Protein AF-A0A0G1J402-F1 (afdb_monomer_lite)

Radius of gyration: 22.83 Å; chains: 1; bounding box: 51×54×69 Å

Secondary structure (DSSP, 8-state):
-PPPPPHHHHHHHHHHHHTS-EEHHHHHHHH---HHHHHHHH-STT-SEEEEETTEEEEHHHHSTT-EEEE---HHHHHHTEEEIIIIIGGGTTTSSS--SEEEEEETTEEEEEEEE--SSGGG-EEE-HHHHHHHTT--TTPEEEEEEEETTTTEEEEEEE-GGG--HHHHHHHHHHHHHHHHHHHHTSTTSEEEHHHHHHHHTTTS-TTSSS----HHHHHTT-TTEEEEEEEEEE-TTSPEEEEEEEEEEEEGGGEEEPTTS-EEEEEE---TTSS-EEEEETTT--EEEEETTTEEEEPPS----PPPPHHHHHHHHGGGG--

pLDDT: mean 78.25, std 17.11, range [25.36, 97.19]

Sequence (327 aa):
MKPDKSRKQLVIDALMQHGKAMTLDQLSNETGILPIHIQQAVSSYDSPVVRVRKKTYDHISHFYPGRLFRFSPTDEELRLGIAYCKGGLEFFFSAWQTNPSSITIQFNEHLYILKRVCKAKEANSYFSGLKKLYTDLRLHPGDDVLFTCVDITTFTFSVSCDRLEKRDALKISIKNRLLADMVEDILKHSYSHAELEMFLVRRYLFTYPFDQPTPPDSLYKAIVKDPRFIFTPRDRISLQDGRVITGDIENMIGLKKYFFHTADGRDILVSIQTDEEFGGKYGWCTECWGRMVWEKNIGWRHANDECEIEEVPKEFWNFTELHTHIH

Structure (mmCIF, N/CA/C/O backbone):
data_AF-A0A0G1J402-F1
#
_entry.id   AF-A0A0G1J402-F1
#
loop_
_atom_site.group_PDB
_atom_site.id
_atom_site.type_symbol
_atom_site.label_atom_id
_atom_site.label_alt_id
_atom_site.label_comp_id
_atom_site.label_asym_id
_atom_site.label_entity_id
_atom_site.label_seq_id
_atom_site.pdbx_PDB_ins_code
_atom_site.Cartn_x
_atom_site.Cartn_y
_atom_site.Cartn_z
_atom_site.occupancy
_atom_site.B_iso_or_equiv
_atom_site.auth_seq_id
_atom_site.auth_comp_id
_atom_site.auth_asym_id
_atom_site.auth_atom_id
_atom_site.pdbx_PDB_model_num
ATOM 1 N N . MET A 1 1 ? -16.043 31.299 24.798 1.00 44.44 1 MET A N 1
ATOM 2 C CA . MET A 1 1 ? -16.638 29.970 24.509 1.00 44.44 1 MET A CA 1
ATOM 3 C C . MET A 1 1 ? -15.511 28.986 24.219 1.00 44.44 1 MET A C 1
ATOM 5 O O . MET A 1 1 ? -14.436 29.443 23.849 1.00 44.44 1 MET A O 1
ATOM 9 N N . LYS A 1 2 ? -15.723 27.672 24.377 1.00 42.59 2 LYS A N 1
ATOM 10 C CA . LYS A 1 2 ? -14.871 26.688 23.679 1.00 42.59 2 LYS A CA 1
ATOM 11 C C . LYS A 1 2 ? -15.217 26.745 22.179 1.00 42.59 2 LYS A C 1
ATOM 13 O O . LYS A 1 2 ? -16.370 27.055 21.882 1.00 42.59 2 LYS A O 1
ATOM 18 N N . PRO A 1 3 ? -14.279 26.488 21.253 1.00 48.94 3 PRO A N 1
ATOM 19 C CA . PRO A 1 3 ? -14.643 26.277 19.857 1.00 48.94 3 PRO A CA 1
ATOM 20 C C . PRO A 1 3 ? -15.492 25.006 19.745 1.00 48.94 3 PRO A C 1
ATOM 22 O O . PRO A 1 3 ? -15.185 24.001 20.394 1.00 48.94 3 PRO A O 1
ATOM 25 N N . ASP A 1 4 ? -16.542 25.045 18.927 1.00 79.06 4 ASP A N 1
ATOM 26 C CA . ASP A 1 4 ? -17.302 23.843 18.593 1.00 79.06 4 ASP A CA 1
ATOM 27 C C . ASP A 1 4 ? -16.415 22.837 17.851 1.00 79.06 4 ASP A C 1
ATOM 29 O O . ASP A 1 4 ? -15.509 23.201 17.093 1.00 79.06 4 ASP A O 1
ATOM 33 N N . LYS A 1 5 ? -16.662 21.544 18.085 1.00 85.31 5 LYS A N 1
ATOM 34 C CA . LYS A 1 5 ? -15.905 20.471 17.431 1.00 85.31 5 LYS A CA 1
ATOM 35 C C . LYS A 1 5 ? -16.104 20.542 15.916 1.00 85.31 5 LYS A C 1
ATOM 37 O O . LYS A 1 5 ? -17.222 20.695 15.429 1.00 85.31 5 LYS A O 1
ATOM 42 N N . SER A 1 6 ? -15.017 20.383 15.161 1.00 91.56 6 SER A N 1
ATOM 43 C CA . SER A 1 6 ? -15.095 20.337 13.700 1.00 91.56 6 SER A CA 1
ATOM 44 C C . SER A 1 6 ? -15.930 19.137 13.235 1.00 91.56 6 SER A C 1
ATOM 46 O O . SER A 1 6 ? -15.981 18.104 13.905 1.00 91.56 6 SER A O 1
ATOM 48 N N . ARG A 1 7 ? -16.538 19.233 12.043 1.00 91.81 7 ARG A N 1
ATOM 49 C CA . ARG A 1 7 ? -17.305 18.124 11.439 1.00 91.81 7 ARG A CA 1
ATOM 50 C C . ARG A 1 7 ? -16.481 16.827 11.362 1.00 91.81 7 ARG A C 1
ATOM 52 O O . ARG A 1 7 ? -17.003 15.759 11.655 1.00 91.81 7 ARG A O 1
ATOM 59 N N . LYS A 1 8 ? -15.183 16.938 11.042 1.00 91.56 8 LYS A N 1
ATOM 60 C CA . LYS A 1 8 ? -14.221 15.820 11.025 1.00 91.56 8 LYS A CA 1
ATOM 61 C C . LYS A 1 8 ? -14.075 15.188 12.416 1.00 91.56 8 LYS A C 1
ATOM 63 O O . LYS A 1 8 ? -14.143 13.969 12.525 1.00 91.56 8 LYS A O 1
ATOM 68 N N . GLN A 1 9 ? -13.962 15.995 13.477 1.00 93.75 9 GLN A N 1
ATOM 69 C CA . GLN A 1 9 ? -13.865 15.485 14.849 1.00 93.75 9 GLN A CA 1
ATOM 70 C C . GLN A 1 9 ? -15.160 14.815 15.326 1.00 93.75 9 GLN A C 1
ATOM 72 O O . GLN A 1 9 ? -15.088 13.749 15.919 1.00 93.75 9 GLN A O 1
ATOM 77 N N . LEU A 1 10 ? -16.335 15.383 15.033 1.00 95.12 10 LEU A N 1
ATOM 78 C CA . LEU A 1 10 ? -17.623 14.782 15.415 1.00 95.12 10 LEU A CA 1
ATOM 79 C C . LEU A 1 10 ? -17.817 13.382 14.803 1.00 95.12 10 LEU A C 1
ATOM 81 O O . LEU A 1 10 ? -18.299 12.474 15.475 1.00 95.12 10 LEU A O 1
ATOM 85 N N . VAL A 1 11 ? -17.391 13.187 13.550 1.00 95.06 11 VAL A N 1
ATOM 86 C CA . VAL A 1 11 ? -17.439 11.876 12.877 1.00 95.06 11 VAL A CA 1
ATOM 87 C C . VAL A 1 11 ? -16.403 10.899 13.450 1.00 95.06 11 VAL A C 1
ATOM 89 O O . VAL A 1 11 ? -16.714 9.720 13.608 1.00 95.06 11 VAL A O 1
ATOM 92 N N . ILE A 1 12 ? -15.199 11.370 13.805 1.00 94.62 12 ILE A N 1
ATOM 93 C CA . ILE A 1 12 ? -14.191 10.558 14.514 1.00 94.62 12 ILE A CA 1
ATOM 94 C C . ILE A 1 12 ? -14.734 10.103 15.873 1.00 94.62 12 ILE A C 1
ATOM 96 O O . ILE A 1 12 ? -14.685 8.914 16.177 1.00 94.62 12 ILE A O 1
ATOM 100 N N . ASP A 1 13 ? -15.291 11.022 16.663 1.00 95.25 13 ASP A N 1
ATOM 101 C CA . ASP A 1 13 ? -15.813 10.739 18.001 1.00 95.25 13 ASP A CA 1
ATOM 102 C C . ASP A 1 13 ? -16.928 9.682 17.961 1.00 95.25 13 ASP A C 1
ATOM 104 O O . ASP A 1 13 ? -16.889 8.734 18.742 1.00 95.25 13 ASP A O 1
ATOM 108 N N . ALA A 1 14 ? -17.874 9.792 17.019 1.00 96.06 14 ALA A N 1
ATOM 109 C CA . ALA A 1 14 ? -18.948 8.812 16.837 1.00 96.06 14 ALA A CA 1
ATOM 110 C C . ALA A 1 14 ? -18.412 7.406 16.498 1.00 96.06 14 ALA A C 1
ATOM 112 O O . ALA A 1 14 ? -18.817 6.414 17.109 1.00 96.06 14 ALA A O 1
ATOM 113 N N . LEU A 1 15 ? -17.455 7.311 15.567 1.00 95.94 15 LEU A N 1
ATOM 114 C CA . LEU A 1 15 ? -16.837 6.035 15.189 1.00 95.94 15 LEU A CA 1
ATOM 115 C C . LEU A 1 15 ? -16.050 5.410 16.349 1.00 95.94 15 LEU A C 1
ATOM 117 O O . LEU A 1 15 ? -16.160 4.206 16.583 1.00 95.94 15 LEU A O 1
ATOM 121 N N . MET A 1 16 ? -15.300 6.219 17.103 1.00 94.69 16 MET A N 1
ATOM 122 C CA . MET A 1 16 ? -14.559 5.778 18.290 1.00 94.69 16 MET A CA 1
ATOM 123 C C . MET A 1 16 ? -15.491 5.345 19.432 1.00 94.69 16 MET A C 1
ATOM 125 O O . MET A 1 16 ? -15.223 4.340 20.084 1.00 94.69 16 MET A O 1
ATOM 129 N N . GLN A 1 17 ? -16.606 6.050 19.649 1.00 95.44 17 GLN A N 1
ATOM 130 C CA . GLN A 1 17 ? -17.617 5.710 20.659 1.00 95.44 17 GLN A CA 1
ATOM 131 C C . GLN A 1 17 ? -18.313 4.373 20.362 1.00 95.44 17 GLN A C 1
ATOM 133 O O . GLN A 1 17 ? -18.626 3.620 21.284 1.00 95.44 17 GLN A O 1
ATOM 138 N N . HIS A 1 18 ? -18.554 4.060 19.085 1.00 94.31 1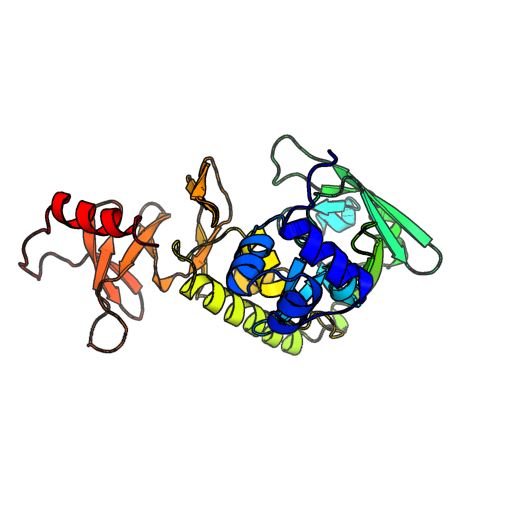8 HIS A N 1
ATOM 139 C CA . HIS A 1 18 ? -19.193 2.807 18.678 1.00 94.31 18 HIS A CA 1
ATOM 140 C C . HIS A 1 18 ? -18.224 1.645 18.410 1.00 94.31 18 HIS A C 1
ATOM 142 O O . HIS A 1 18 ? -18.687 0.504 18.320 1.00 94.31 18 HIS A O 1
ATOM 148 N N . GLY A 1 19 ? -16.919 1.911 18.270 1.00 92.81 19 GLY A N 1
ATOM 149 C CA . GLY A 1 19 ? -15.870 0.900 18.088 1.00 92.81 19 GLY A CA 1
ATOM 150 C C . GLY A 1 19 ? -15.992 0.064 16.808 1.00 92.81 19 GLY A C 1
ATOM 151 O O . GLY A 1 19 ? -15.560 -1.088 16.793 1.00 92.81 19 GLY A O 1
ATOM 152 N N . LYS A 1 20 ? -16.662 0.583 15.768 1.00 92.62 20 LYS A N 1
ATOM 153 C CA . LYS A 1 20 ? -16.995 -0.166 14.543 1.00 92.62 20 LYS A CA 1
ATOM 154 C C . LYS A 1 20 ? -17.363 0.737 13.366 1.00 92.62 20 LYS A C 1
ATOM 156 O O . LYS A 1 20 ? -17.859 1.848 13.550 1.00 92.62 20 LYS A O 1
ATOM 161 N N . ALA A 1 21 ? -17.280 0.168 12.166 1.00 93.56 21 ALA A N 1
ATOM 162 C CA . ALA A 1 21 ? -17.784 0.766 10.939 1.00 93.56 21 ALA A CA 1
ATOM 163 C C . ALA A 1 21 ? -19.279 1.138 11.007 1.00 93.56 21 ALA A C 1
ATOM 165 O O . ALA A 1 21 ? -20.123 0.341 11.430 1.00 93.56 21 ALA A O 1
ATOM 166 N N . MET A 1 22 ? -19.611 2.323 10.494 1.00 96.25 22 MET A N 1
ATOM 167 C CA . MET A 1 22 ? -20.966 2.874 10.408 1.00 96.25 22 MET A CA 1
ATOM 168 C C . MET A 1 22 ? -21.297 3.284 8.969 1.00 96.25 22 MET A C 1
ATOM 170 O O . MET A 1 22 ? -20.423 3.675 8.187 1.00 96.25 22 MET A O 1
ATOM 174 N N . THR A 1 23 ? -22.572 3.201 8.587 1.00 95.94 23 THR A N 1
ATOM 175 C CA . THR A 1 23 ? -23.034 3.781 7.320 1.00 95.94 23 THR A CA 1
ATOM 176 C C . THR A 1 23 ? -23.065 5.304 7.398 1.00 95.94 23 THR A C 1
ATOM 178 O O . THR A 1 23 ? -23.147 5.897 8.474 1.00 95.94 23 THR A O 1
ATOM 181 N N . LEU A 1 24 ? -23.033 5.952 6.236 1.00 94.56 24 LEU A N 1
ATOM 182 C CA . LEU A 1 24 ? -23.137 7.404 6.126 1.00 94.56 24 LEU A CA 1
ATOM 183 C C . LEU A 1 24 ? -24.418 7.952 6.782 1.00 94.56 24 LEU A C 1
ATOM 185 O O . LEU A 1 24 ? -24.390 9.012 7.396 1.00 94.56 24 LEU A O 1
ATOM 189 N N . ASP A 1 25 ? -25.513 7.197 6.697 1.00 95.75 25 ASP A N 1
ATOM 190 C CA . ASP A 1 25 ? -26.811 7.570 7.262 1.00 95.75 25 ASP A CA 1
ATOM 191 C C . ASP A 1 25 ? -26.836 7.362 8.794 1.00 95.75 25 ASP A C 1
ATOM 193 O O . ASP A 1 25 ? -27.387 8.183 9.522 1.00 95.75 25 ASP A O 1
ATOM 197 N N . GLN A 1 26 ? -26.150 6.331 9.312 1.00 97.19 26 GLN A N 1
ATOM 198 C CA . GLN A 1 26 ? -25.925 6.158 10.756 1.00 97.19 26 GLN A CA 1
ATOM 199 C C . GLN A 1 26 ? -25.077 7.297 11.337 1.00 97.19 26 GLN A C 1
ATOM 201 O O . GLN A 1 26 ? -25.431 7.853 12.372 1.00 97.19 26 GLN A O 1
ATOM 206 N N . LEU A 1 27 ? -23.996 7.688 10.652 1.00 96.62 27 LEU A N 1
ATOM 207 C CA . LEU A 1 27 ? -23.174 8.837 11.050 1.00 96.62 27 LEU A CA 1
ATOM 208 C C . LEU A 1 27 ? -23.953 10.157 10.964 1.00 96.62 27 LEU A C 1
ATOM 210 O O . LEU A 1 27 ? -23.766 11.027 11.813 1.00 96.62 27 LEU A O 1
ATOM 214 N N . SER A 1 28 ? -24.849 10.301 9.982 1.00 96.81 28 SER A N 1
ATOM 215 C CA . SER A 1 28 ? -25.731 11.468 9.864 1.00 96.81 28 SER A CA 1
ATOM 216 C C . SER A 1 28 ? -26.698 11.582 11.039 1.00 96.81 28 SER A C 1
ATOM 218 O O . SER A 1 28 ? -26.920 12.691 11.521 1.00 96.81 28 SER A O 1
ATOM 220 N N . ASN A 1 29 ? -27.242 10.460 11.515 1.00 96.62 29 ASN A N 1
ATOM 221 C CA . ASN A 1 29 ? -28.134 10.431 12.672 1.00 96.62 29 ASN A CA 1
ATOM 222 C C . ASN A 1 29 ? -27.382 10.710 13.985 1.00 96.62 29 ASN A C 1
ATOM 224 O O . ASN A 1 29 ? -27.855 11.507 14.787 1.00 96.62 29 ASN A O 1
ATOM 228 N N . GLU A 1 30 ? -26.207 10.102 14.185 1.00 96.31 30 GLU A N 1
ATOM 229 C CA . GLU A 1 30 ? -25.425 10.235 15.427 1.00 96.31 30 GLU A CA 1
ATOM 230 C C . GLU A 1 30 ? -24.787 11.630 15.582 1.00 96.31 30 GLU A C 1
ATOM 232 O O . GLU A 1 30 ? -24.692 12.160 16.685 1.00 96.31 30 GLU A O 1
ATOM 237 N N . THR A 1 31 ? -24.360 12.256 14.477 1.00 94.88 31 THR A N 1
ATOM 238 C CA . THR A 1 31 ? -23.673 13.566 14.509 1.00 94.88 31 THR A CA 1
ATOM 239 C C . THR A 1 31 ? -24.569 14.764 14.183 1.00 94.88 31 THR A C 1
ATOM 241 O O . THR A 1 31 ? -24.146 15.905 14.365 1.00 94.88 31 THR A O 1
ATOM 244 N N . GLY A 1 32 ? -25.770 14.538 13.637 1.00 94.44 32 GLY A N 1
ATOM 245 C CA . GLY A 1 32 ? -26.634 15.589 13.082 1.00 94.44 32 GLY A CA 1
ATOM 246 C C . GLY A 1 32 ? -26.104 16.247 11.795 1.00 94.44 32 GLY A C 1
ATOM 247 O O . GLY A 1 32 ? -26.693 17.212 11.306 1.00 94.44 32 GLY A O 1
ATOM 248 N N . ILE A 1 33 ? -24.990 15.765 11.231 1.00 95.00 33 ILE A N 1
ATOM 249 C CA . ILE A 1 33 ? -24.351 16.340 10.039 1.00 95.00 33 ILE A CA 1
ATOM 250 C C . ILE A 1 33 ? -24.918 15.673 8.780 1.00 95.00 33 ILE A C 1
ATOM 252 O O . ILE A 1 33 ? -24.901 14.453 8.666 1.00 95.00 33 ILE A O 1
ATOM 256 N N . LEU A 1 34 ? -25.358 16.461 7.792 1.00 93.94 34 LEU A N 1
ATOM 257 C CA . LEU A 1 34 ? -25.871 15.925 6.521 1.00 93.94 34 LEU A CA 1
ATOM 258 C C . LEU A 1 34 ? -24.861 14.990 5.812 1.00 93.94 34 LEU A C 1
ATOM 260 O O . LEU A 1 34 ? -23.665 15.304 5.790 1.00 93.94 34 LEU A O 1
ATOM 264 N N . PRO A 1 35 ? -25.320 13.923 5.121 1.00 92.94 35 PRO A N 1
ATOM 265 C CA . PRO A 1 35 ? -24.460 12.931 4.464 1.00 92.94 35 PRO A CA 1
ATOM 266 C C . PRO A 1 35 ? -23.346 13.514 3.580 1.00 92.94 35 PRO A C 1
ATOM 268 O O . PRO A 1 35 ? -22.196 13.091 3.677 1.00 92.94 35 PRO A O 1
ATOM 271 N N . ILE A 1 36 ? -23.649 14.524 2.756 1.00 89.56 36 ILE A N 1
ATOM 272 C CA . ILE A 1 36 ? -22.662 15.170 1.873 1.00 89.56 36 ILE A CA 1
ATOM 273 C C . ILE A 1 36 ? -21.559 15.902 2.658 1.00 89.56 36 ILE A C 1
ATOM 275 O O . ILE A 1 36 ? -20.380 15.811 2.319 1.00 89.56 36 ILE A O 1
ATOM 279 N N . HIS A 1 37 ? -21.918 16.554 3.766 1.00 91.19 37 HIS A N 1
ATOM 280 C CA . HIS A 1 37 ? -20.973 17.251 4.635 1.00 91.19 37 HIS A CA 1
ATOM 281 C C . HIS A 1 37 ? -20.092 16.281 5.435 1.00 91.19 37 HIS A C 1
ATOM 283 O O . HIS A 1 37 ? -18.948 16.620 5.732 1.00 91.19 37 HIS A O 1
ATOM 289 N N . ILE A 1 38 ? -20.589 15.080 5.761 1.00 91.25 38 ILE A N 1
ATOM 290 C CA . ILE A 1 38 ? -19.760 14.005 6.328 1.00 91.25 38 ILE A CA 1
ATOM 291 C C . ILE A 1 38 ? -18.739 13.542 5.289 1.00 91.25 38 ILE A C 1
ATOM 293 O O . ILE A 1 38 ? -17.554 13.486 5.603 1.00 91.25 38 ILE A O 1
ATOM 297 N N . GLN A 1 39 ? -19.168 13.273 4.047 1.00 86.69 39 GLN A N 1
ATOM 298 C CA . GLN A 1 39 ? -18.259 12.853 2.973 1.00 86.69 39 GLN A CA 1
ATOM 299 C C . GLN A 1 39 ? -17.125 13.860 2.756 1.00 86.69 39 GLN A C 1
ATOM 301 O O . GLN A 1 39 ? -15.966 13.458 2.769 1.00 86.69 39 GLN A O 1
ATOM 306 N N . GLN A 1 40 ? -17.445 15.152 2.650 1.00 84.06 40 GLN A N 1
ATOM 307 C CA . GLN A 1 40 ? -16.459 16.234 2.518 1.00 84.06 40 GLN A CA 1
ATOM 308 C C . GLN A 1 40 ? -15.531 16.363 3.741 1.00 84.06 40 GLN A C 1
ATOM 310 O O . GLN A 1 40 ? -14.356 16.687 3.598 1.00 84.06 40 GLN A O 1
ATOM 315 N N . ALA A 1 41 ? -16.027 16.100 4.956 1.00 85.94 41 ALA A N 1
ATOM 316 C CA . ALA A 1 41 ? -15.213 16.176 6.171 1.00 85.94 41 ALA A CA 1
ATOM 317 C C . ALA A 1 41 ? -14.188 15.029 6.295 1.00 85.94 41 ALA A C 1
ATOM 319 O O . ALA A 1 41 ? -13.154 15.210 6.943 1.00 85.94 41 ALA A O 1
ATOM 320 N N . VAL A 1 42 ? -14.454 13.869 5.678 1.00 85.00 42 VAL A N 1
ATOM 321 C CA . VAL A 1 42 ? -13.602 12.663 5.765 1.00 85.00 42 VAL A CA 1
ATOM 322 C C . VAL A 1 42 ? -12.903 12.278 4.456 1.00 85.00 42 VAL A C 1
ATOM 324 O O . VAL A 1 42 ? -12.136 11.321 4.445 1.00 85.00 42 VAL A O 1
ATOM 327 N N . SER A 1 43 ? -13.124 13.008 3.357 1.00 74.69 43 SER A N 1
ATOM 328 C CA . SER A 1 43 ? -12.453 12.774 2.065 1.00 74.69 43 SER A CA 1
ATOM 329 C C . SER A 1 43 ? -11.004 13.271 2.011 1.00 74.69 43 SER A C 1
ATOM 331 O O . SER A 1 43 ? -10.298 12.991 1.047 1.00 74.69 43 SER A O 1
ATOM 333 N N . SER A 1 44 ? -10.552 14.012 3.026 1.00 71.25 44 SER A N 1
ATOM 334 C CA . SER A 1 44 ? -9.170 14.490 3.136 1.00 71.25 44 SER A CA 1
ATOM 335 C C . SER A 1 44 ? -8.172 13.328 3.248 1.00 71.25 44 SER A C 1
ATOM 337 O O . SER A 1 44 ? -8.427 12.348 3.948 1.00 71.25 44 SER A O 1
ATOM 339 N N . TYR A 1 45 ? -7.007 13.429 2.592 1.00 65.19 45 TYR A N 1
ATOM 340 C CA . TYR A 1 45 ? -5.971 12.383 2.664 1.00 65.19 45 TYR A CA 1
ATOM 341 C C . TYR A 1 45 ? -5.496 12.144 4.108 1.00 65.19 45 TYR A C 1
ATOM 343 O O . TYR A 1 45 ? -5.261 11.006 4.501 1.00 65.19 45 TYR A O 1
ATOM 351 N N . ASP A 1 46 ? -5.432 13.194 4.931 1.00 69.88 46 ASP A N 1
ATOM 352 C CA . ASP A 1 46 ? -5.118 13.100 6.359 1.00 69.88 46 ASP A CA 1
ATOM 353 C C . ASP A 1 46 ? -6.319 12.636 7.215 1.00 69.88 46 ASP A C 1
ATOM 355 O O . ASP A 1 46 ? -6.318 12.807 8.430 1.00 69.88 46 ASP A O 1
ATOM 359 N N . SER A 1 47 ? -7.395 12.102 6.636 1.00 81.75 47 SER A N 1
ATOM 360 C CA . SER A 1 47 ? -8.495 11.536 7.418 1.00 81.75 47 SER A CA 1
ATOM 361 C C . SER A 1 47 ? -8.096 10.186 8.032 1.00 81.75 47 SER A C 1
ATOM 363 O O . SER A 1 47 ? -7.745 9.266 7.284 1.00 81.75 47 SER A O 1
ATOM 365 N N . PRO A 1 48 ? -8.176 10.014 9.369 1.00 84.62 48 PRO A N 1
ATOM 366 C CA . PRO A 1 48 ? -8.093 8.698 10.001 1.00 84.62 48 PRO A CA 1
ATOM 367 C C . PRO A 1 48 ? -9.429 7.933 9.904 1.00 84.62 48 PRO A C 1
ATOM 369 O O . PRO A 1 48 ? -9.494 6.752 10.241 1.00 84.62 48 PRO A O 1
ATOM 372 N N . VAL A 1 49 ? -10.493 8.582 9.412 1.00 88.12 49 VAL A N 1
ATOM 373 C CA . VAL A 1 49 ? -11.742 7.927 9.006 1.00 88.12 49 VAL A CA 1
ATOM 374 C C . VAL A 1 49 ? -11.590 7.426 7.576 1.00 88.12 49 VAL A C 1
ATOM 376 O O . VAL A 1 49 ? -11.329 8.210 6.661 1.00 88.12 49 VAL A O 1
ATOM 379 N N . VAL A 1 50 ? -11.772 6.122 7.389 1.00 84.75 50 VAL A N 1
ATOM 380 C CA . VAL A 1 50 ? -11.500 5.393 6.148 1.00 84.75 50 VAL A CA 1
ATOM 381 C C . VAL A 1 50 ? -12.780 4.777 5.592 1.00 84.75 50 VAL A C 1
ATOM 383 O O . VAL A 1 50 ? -13.642 4.318 6.339 1.00 84.75 50 VAL A O 1
ATOM 386 N N . ARG A 1 51 ? -12.936 4.766 4.264 1.00 85.38 51 ARG A N 1
ATOM 387 C CA . ARG A 1 51 ? -14.104 4.165 3.606 1.00 85.38 51 ARG A CA 1
ATOM 388 C C . ARG A 1 51 ? -13.879 2.666 3.412 1.00 85.38 51 ARG A C 1
ATOM 390 O O . ARG A 1 51 ? -13.061 2.275 2.589 1.00 85.38 51 ARG A O 1
ATOM 397 N N . VAL A 1 52 ? -14.656 1.850 4.121 1.00 84.69 52 VAL A N 1
ATOM 398 C CA . VAL A 1 52 ? -14.505 0.384 4.151 1.00 84.69 52 VAL A CA 1
ATOM 399 C C . VAL A 1 52 ? -15.467 -0.352 3.210 1.00 84.69 52 VAL A C 1
ATOM 401 O O . VAL A 1 52 ? -15.192 -1.474 2.797 1.00 84.69 52 VAL A O 1
ATOM 404 N N . ARG A 1 53 ? -16.615 0.257 2.857 1.00 82.94 53 ARG A N 1
ATOM 405 C CA . ARG A 1 53 ? -17.592 -0.263 1.867 1.00 82.94 53 ARG A CA 1
ATOM 406 C C . ARG A 1 53 ? -18.311 0.890 1.136 1.00 82.94 53 ARG A C 1
ATOM 408 O O . ARG A 1 53 ? -17.976 2.068 1.290 1.00 82.94 53 ARG A O 1
ATOM 415 N N . LYS A 1 54 ? -19.308 0.589 0.293 1.00 84.81 54 LYS A N 1
ATOM 416 C CA . LYS A 1 54 ? -20.160 1.600 -0.371 1.00 84.81 54 LYS A CA 1
ATOM 417 C C . LYS A 1 54 ? -20.978 2.368 0.682 1.00 84.81 54 LYS A C 1
ATOM 419 O O . LYS A 1 54 ? -21.841 1.782 1.319 1.00 84.81 54 LYS A O 1
ATOM 424 N N . LYS A 1 55 ? -20.703 3.671 0.847 1.00 88.75 55 LYS A N 1
ATOM 425 C CA . LYS A 1 55 ? -21.265 4.538 1.909 1.00 88.75 55 LYS A CA 1
ATOM 426 C C . LYS A 1 55 ? -21.047 4.013 3.348 1.00 88.75 55 LYS A C 1
ATOM 428 O O . LYS A 1 55 ? -21.866 4.286 4.221 1.00 88.75 55 LYS A O 1
ATOM 433 N N . THR A 1 56 ? -19.963 3.283 3.618 1.00 91.44 56 THR A N 1
ATOM 434 C CA . THR A 1 56 ? -19.623 2.810 4.976 1.00 91.44 56 THR A CA 1
ATOM 435 C C . THR A 1 56 ? -18.206 3.226 5.331 1.00 91.44 56 THR A C 1
ATOM 437 O O . THR A 1 56 ? -17.292 3.032 4.524 1.00 91.44 56 THR A O 1
ATOM 440 N N . TYR A 1 57 ? -18.039 3.772 6.529 1.00 91.56 57 TYR A N 1
ATOM 441 C CA . TYR A 1 57 ? -16.799 4.354 7.027 1.00 91.56 57 TYR A CA 1
ATOM 442 C C . TYR A 1 57 ? -16.467 3.769 8.400 1.00 91.56 57 TYR A C 1
ATOM 444 O O . TYR A 1 57 ? -17.377 3.449 9.159 1.00 91.56 57 TYR A O 1
ATOM 452 N N . ASP A 1 58 ? -15.185 3.632 8.713 1.00 92.38 58 ASP A N 1
ATOM 453 C CA . ASP A 1 58 ? -14.688 3.227 10.032 1.00 92.38 58 ASP A CA 1
ATOM 454 C C . ASP A 1 58 ? -13.520 4.131 10.441 1.00 92.38 58 ASP A C 1
ATOM 456 O O . ASP A 1 58 ? -12.942 4.821 9.598 1.00 92.38 58 ASP A O 1
ATOM 460 N N . HIS A 1 59 ? -13.147 4.126 11.715 1.00 91.69 59 HIS A N 1
ATOM 461 C CA . HIS A 1 59 ? -11.862 4.671 12.130 1.00 91.69 59 HIS A CA 1
ATOM 462 C C . HIS A 1 59 ? -10.765 3.634 11.862 1.00 91.69 59 HIS A C 1
ATOM 464 O O . HIS A 1 59 ? -10.923 2.443 12.143 1.00 91.69 59 HIS A O 1
ATOM 470 N N . ILE A 1 60 ? -9.629 4.073 11.318 1.00 87.12 60 ILE A N 1
ATOM 471 C CA . ILE A 1 60 ? -8.543 3.175 10.907 1.00 87.12 60 ILE A CA 1
ATOM 472 C C . ILE A 1 60 ? -8.017 2.299 12.061 1.00 87.12 60 ILE A C 1
ATOM 474 O O . ILE A 1 60 ? -7.625 1.161 11.817 1.00 87.12 60 ILE A O 1
ATOM 478 N N . SER A 1 61 ? -8.087 2.755 13.319 1.00 88.94 61 SER A N 1
ATOM 479 C CA . SER A 1 61 ? -7.695 1.948 14.488 1.00 88.94 61 SER A CA 1
ATOM 480 C C . SER A 1 61 ? -8.522 0.673 14.686 1.00 88.94 61 SER A C 1
ATOM 482 O O . SER A 1 61 ? -8.014 -0.263 15.292 1.00 88.94 61 SER A O 1
ATOM 484 N N . HIS A 1 62 ? -9.758 0.601 14.177 1.00 89.06 62 HIS A N 1
ATOM 485 C CA . HIS A 1 62 ? -10.576 -0.621 14.230 1.00 89.06 62 HIS A CA 1
ATOM 486 C C . HIS A 1 62 ? -10.358 -1.510 12.999 1.00 89.06 62 HIS A C 1
ATOM 488 O O . HIS A 1 62 ? -10.380 -2.733 13.100 1.00 89.06 62 HIS A O 1
ATOM 494 N N . PHE A 1 63 ? -10.146 -0.900 11.827 1.00 85.94 63 PHE A N 1
ATOM 495 C CA . PHE A 1 63 ? -10.081 -1.616 10.549 1.00 85.94 63 PHE A CA 1
ATOM 496 C C . PHE A 1 63 ? -8.696 -2.209 10.219 1.00 85.94 63 PHE A C 1
ATOM 498 O O . PHE A 1 63 ? -8.597 -3.160 9.434 1.00 85.94 63 PHE A O 1
ATOM 505 N N . TYR A 1 64 ? -7.624 -1.610 10.748 1.00 85.25 64 TYR A N 1
ATOM 506 C CA . TYR A 1 64 ? -6.244 -1.961 10.401 1.00 85.25 64 TYR A CA 1
ATOM 507 C C . TYR A 1 64 ? -5.637 -3.146 11.178 1.00 85.25 64 TYR A C 1
ATOM 509 O O . TYR A 1 64 ? -4.848 -3.876 10.575 1.00 85.25 64 TYR A O 1
ATOM 517 N N . PRO A 1 65 ? -5.973 -3.399 12.460 1.00 88.88 65 PRO A N 1
ATOM 518 C CA . PRO A 1 65 ? -5.573 -4.631 13.137 1.00 88.88 65 PRO A CA 1
ATOM 519 C C . PRO A 1 65 ? -5.987 -5.886 12.352 1.00 88.88 65 PRO A C 1
ATOM 521 O O . PRO A 1 65 ? -7.055 -5.941 11.743 1.00 88.88 65 PRO A O 1
ATOM 524 N N . GLY A 1 66 ? -5.113 -6.891 12.321 1.00 88.19 66 GLY A N 1
ATOM 525 C CA . GLY A 1 66 ? -5.290 -8.109 11.525 1.00 88.19 66 GLY A CA 1
ATOM 526 C C . GLY A 1 66 ? -4.958 -7.976 10.030 1.00 88.19 66 GLY A C 1
ATOM 527 O O . GLY A 1 66 ? -4.928 -8.992 9.338 1.00 88.19 66 GLY A O 1
ATOM 528 N N . ARG A 1 67 ? -4.670 -6.772 9.507 1.00 87.38 67 ARG A N 1
ATOM 529 C CA . ARG A 1 67 ? -4.195 -6.597 8.119 1.00 87.38 67 ARG A CA 1
ATOM 530 C C . ARG A 1 67 ? -2.761 -7.115 7.977 1.00 87.38 67 ARG A C 1
ATOM 532 O O . ARG A 1 67 ? -1.897 -6.771 8.784 1.00 87.38 67 ARG A O 1
ATOM 539 N N . LEU A 1 68 ? -2.534 -7.931 6.951 1.00 88.38 68 LEU A N 1
ATOM 540 C CA . LEU A 1 68 ? -1.318 -8.695 6.688 1.00 88.38 68 LEU A CA 1
ATOM 541 C C . LEU A 1 68 ? -0.613 -8.196 5.417 1.00 88.38 68 LEU A C 1
ATOM 543 O O . LEU A 1 68 ? -1.225 -8.089 4.354 1.00 88.38 68 LEU A O 1
ATOM 547 N N . PHE A 1 69 ? 0.689 -7.943 5.515 1.00 86.62 69 PHE A N 1
ATOM 548 C CA . PHE A 1 69 ? 1.512 -7.352 4.460 1.00 86.62 69 PHE A CA 1
ATOM 549 C C . PHE A 1 69 ? 2.734 -8.219 4.162 1.00 86.62 69 PHE A C 1
ATOM 551 O O . PHE A 1 69 ? 3.431 -8.631 5.089 1.00 86.62 69 PHE A O 1
ATOM 558 N N . ARG A 1 70 ? 3.033 -8.472 2.882 1.00 88.69 70 ARG A N 1
ATOM 559 C CA . ARG A 1 70 ? 4.285 -9.128 2.477 1.00 88.69 70 ARG A CA 1
ATOM 560 C C . ARG A 1 70 ? 5.405 -8.112 2.309 1.00 88.69 70 ARG A C 1
ATOM 562 O O . ARG A 1 70 ? 5.270 -7.138 1.571 1.00 88.69 70 ARG A O 1
ATOM 569 N N . PHE A 1 71 ? 6.554 -8.440 2.881 1.00 89.19 71 PHE A N 1
ATOM 570 C CA . PHE A 1 71 ? 7.832 -7.824 2.572 1.00 89.19 71 PHE A CA 1
ATOM 571 C C . PHE A 1 71 ? 8.869 -8.916 2.273 1.00 89.19 71 PHE A C 1
ATOM 573 O O . PHE A 1 71 ? 9.277 -9.643 3.173 1.00 89.19 71 PHE A O 1
ATOM 580 N N . SER A 1 72 ? 9.306 -9.025 1.016 1.00 88.44 72 SER A N 1
ATOM 581 C CA . SER A 1 72 ? 10.487 -9.821 0.632 1.00 88.44 72 SER A CA 1
ATOM 582 C C . SER A 1 72 ? 11.713 -8.910 0.651 1.00 88.44 72 SER A C 1
ATOM 584 O O . SER A 1 72 ? 11.792 -8.048 -0.240 1.00 88.44 72 SER A O 1
ATOM 586 N N . PRO A 1 73 ? 12.645 -9.072 1.607 1.00 89.50 73 PRO A N 1
ATOM 587 C CA . PRO A 1 73 ? 13.882 -8.308 1.630 1.00 89.50 73 PRO A CA 1
ATOM 588 C C . PRO A 1 73 ? 14.822 -8.764 0.508 1.00 89.50 73 PRO A C 1
ATOM 590 O O . PRO A 1 73 ? 14.804 -9.917 0.075 1.00 89.50 73 PRO A O 1
ATOM 593 N N . THR A 1 74 ? 15.676 -7.854 0.065 1.00 89.38 74 THR A N 1
ATOM 594 C CA . THR A 1 74 ? 16.841 -8.147 -0.777 1.00 89.38 74 THR A CA 1
ATOM 595 C C . THR A 1 74 ? 17.993 -8.748 0.036 1.00 89.38 74 THR A C 1
ATOM 597 O O . THR A 1 74 ? 18.066 -8.588 1.256 1.00 89.38 74 THR A O 1
ATOM 600 N N . ASP A 1 75 ? 18.955 -9.376 -0.643 1.00 90.50 75 ASP A N 1
ATOM 601 C CA . ASP A 1 75 ? 20.171 -9.913 -0.013 1.00 90.50 75 ASP A CA 1
ATOM 602 C C . ASP A 1 75 ? 20.970 -8.836 0.742 1.00 90.50 75 ASP A C 1
ATOM 604 O O . ASP A 1 75 ? 21.580 -9.111 1.777 1.00 90.50 75 ASP A O 1
ATOM 608 N N . GLU A 1 76 ? 20.935 -7.585 0.268 1.00 90.38 76 GLU A N 1
ATOM 609 C CA . GLU A 1 76 ? 21.525 -6.444 0.969 1.00 90.38 76 GLU A CA 1
ATOM 610 C C . GLU A 1 76 ? 20.769 -6.102 2.260 1.00 90.38 76 GLU A C 1
ATOM 612 O O . GLU A 1 76 ? 21.398 -5.925 3.306 1.00 90.38 76 GLU A O 1
ATOM 617 N N . GLU A 1 77 ? 19.437 -6.063 2.224 1.00 91.25 77 GLU A N 1
ATOM 618 C CA . GLU A 1 77 ? 18.609 -5.816 3.408 1.00 91.25 77 GLU A CA 1
ATOM 619 C C . GLU A 1 77 ? 18.805 -6.898 4.474 1.00 91.25 77 GLU A C 1
ATOM 621 O O . GLU A 1 77 ? 19.002 -6.562 5.647 1.00 91.25 77 GLU A O 1
ATOM 626 N N . LEU A 1 78 ? 18.858 -8.175 4.069 1.00 92.69 78 LEU A N 1
ATOM 627 C CA . LEU A 1 78 ? 19.203 -9.307 4.938 1.00 92.69 78 LEU A CA 1
ATOM 628 C C . LEU A 1 78 ? 20.593 -9.129 5.572 1.00 92.69 78 LEU A C 1
ATOM 630 O O . LEU A 1 78 ? 20.736 -9.185 6.797 1.00 92.69 78 LEU A O 1
ATOM 634 N N . ARG A 1 79 ? 21.616 -8.864 4.747 1.00 93.44 79 ARG A N 1
ATOM 635 C CA . ARG A 1 79 ? 23.025 -8.695 5.154 1.00 93.44 79 ARG A CA 1
ATOM 636 C C . ARG A 1 79 ? 23.228 -7.534 6.132 1.00 93.44 79 ARG A C 1
ATOM 638 O O . ARG A 1 79 ? 23.996 -7.657 7.093 1.00 93.44 79 ARG A O 1
ATOM 645 N N . LEU A 1 80 ? 22.572 -6.403 5.877 1.00 92.31 80 LEU A N 1
ATOM 646 C CA . LEU A 1 80 ? 22.655 -5.194 6.700 1.00 92.31 80 LEU A CA 1
ATOM 647 C C . LEU A 1 80 ? 21.726 -5.245 7.923 1.00 92.31 80 LEU A C 1
ATOM 649 O O . LEU A 1 80 ? 21.997 -4.572 8.918 1.00 92.31 80 LEU A O 1
ATOM 653 N N . GLY A 1 81 ? 20.659 -6.047 7.883 1.00 92.50 81 GLY A N 1
ATOM 654 C CA . GLY A 1 81 ? 19.629 -6.074 8.919 1.00 92.50 81 GLY A CA 1
ATOM 655 C C . GLY A 1 81 ? 18.783 -4.802 8.932 1.00 92.50 81 GLY A C 1
ATOM 656 O O . GLY A 1 81 ? 18.558 -4.210 9.996 1.00 92.50 81 GLY A O 1
ATOM 657 N N . ILE A 1 82 ? 18.347 -4.386 7.741 1.00 91.06 82 ILE A N 1
ATOM 658 C CA . ILE A 1 82 ? 17.493 -3.218 7.491 1.00 91.06 82 ILE A CA 1
ATOM 659 C C . ILE A 1 82 ? 16.303 -3.602 6.596 1.00 91.06 82 ILE A C 1
ATOM 661 O O . ILE A 1 82 ? 16.217 -4.732 6.117 1.00 91.06 82 ILE A O 1
ATOM 665 N N . ALA A 1 83 ? 15.399 -2.653 6.371 1.00 87.31 83 ALA A N 1
ATOM 666 C CA . ALA A 1 83 ? 14.408 -2.687 5.298 1.00 87.31 83 ALA A CA 1
ATOM 667 C C . ALA A 1 83 ? 14.263 -1.275 4.723 1.00 87.31 83 ALA A C 1
ATOM 669 O O . ALA A 1 83 ? 14.046 -0.327 5.485 1.00 87.31 83 ALA A O 1
ATOM 670 N N . TYR A 1 84 ? 14.402 -1.115 3.411 1.00 83.50 84 TYR A N 1
ATOM 671 C CA . TYR A 1 84 ? 14.250 0.178 2.755 1.00 83.50 84 TYR A CA 1
ATOM 672 C C . TYR A 1 84 ? 12.793 0.648 2.784 1.00 83.50 84 TYR A C 1
ATOM 674 O O . TYR A 1 84 ? 11.835 -0.131 2.776 1.00 83.50 84 TYR A O 1
ATOM 682 N N . CYS A 1 85 ? 12.626 1.967 2.835 1.00 74.12 85 CYS A N 1
ATOM 683 C CA . CYS A 1 85 ? 11.318 2.600 2.790 1.00 74.12 85 CYS A CA 1
ATOM 684 C C . CYS A 1 85 ? 10.661 2.458 1.406 1.00 74.12 85 CYS A C 1
ATOM 686 O O . CYS A 1 85 ? 9.516 2.015 1.306 1.00 74.12 85 CYS A O 1
ATOM 688 N N . LYS A 1 86 ? 11.403 2.808 0.345 1.00 68.12 86 LYS A N 1
ATOM 689 C CA . LYS A 1 86 ? 10.940 2.817 -1.051 1.00 68.12 86 LYS A CA 1
ATOM 690 C C . LYS A 1 86 ? 10.611 1.391 -1.520 1.00 68.12 86 LYS A C 1
ATOM 692 O O . LYS A 1 86 ? 11.476 0.523 -1.506 1.00 68.12 86 LYS A O 1
ATOM 697 N N . GLY A 1 87 ? 9.355 1.148 -1.908 1.00 58.06 87 GLY A N 1
ATOM 698 C CA . GLY A 1 87 ? 8.843 -0.162 -2.359 1.00 58.06 87 GLY A CA 1
ATOM 699 C C . GLY A 1 87 ? 8.664 -1.226 -1.260 1.00 58.06 87 GLY A C 1
ATOM 700 O O . GLY A 1 87 ? 8.227 -2.345 -1.557 1.00 58.06 87 GLY A O 1
ATOM 701 N N . GLY A 1 88 ? 9.010 -0.887 -0.011 1.00 62.44 88 GLY A N 1
ATOM 702 C CA . GLY A 1 88 ? 9.064 -1.784 1.142 1.00 62.44 88 GLY A CA 1
ATOM 703 C C . GLY A 1 88 ? 8.057 -1.408 2.228 1.00 62.44 88 GLY A C 1
ATOM 704 O O . GLY A 1 88 ? 6.850 -1.440 2.001 1.00 62.44 88 GLY A O 1
ATOM 705 N N . LEU A 1 89 ? 8.547 -1.087 3.430 1.00 65.94 89 LEU A N 1
ATOM 706 C CA . LEU A 1 89 ? 7.696 -0.976 4.624 1.00 65.94 89 LEU A CA 1
ATOM 707 C C . LEU A 1 89 ? 6.956 0.365 4.783 1.00 65.94 89 LEU A C 1
ATOM 709 O O . LEU A 1 89 ? 5.898 0.389 5.405 1.00 65.94 89 LEU A O 1
ATOM 713 N N . GLU A 1 90 ? 7.461 1.482 4.243 1.00 64.06 90 GLU A N 1
ATOM 714 C CA . GLU A 1 90 ? 6.881 2.816 4.517 1.00 64.06 90 GLU A CA 1
ATOM 715 C C . GLU A 1 90 ? 5.432 2.956 4.022 1.00 64.06 90 GLU A C 1
ATOM 717 O O . GLU A 1 90 ? 4.596 3.598 4.667 1.00 64.06 90 GLU A O 1
ATOM 722 N N . PHE A 1 91 ? 5.089 2.285 2.925 1.00 61.69 91 PHE A N 1
ATOM 723 C CA . PHE A 1 91 ? 3.725 2.263 2.405 1.00 61.69 91 PHE A CA 1
ATOM 724 C C . PHE A 1 91 ? 2.732 1.556 3.343 1.00 61.69 91 PHE A C 1
ATOM 726 O O . PHE A 1 91 ? 1.575 1.969 3.421 1.00 61.69 91 PHE A O 1
ATOM 733 N N . PHE A 1 92 ? 3.181 0.582 4.142 1.00 64.12 92 PHE A N 1
ATOM 734 C CA . PHE A 1 92 ? 2.361 -0.066 5.176 1.00 64.12 92 PHE A CA 1
ATOM 735 C C . PHE A 1 92 ? 2.192 0.796 6.443 1.00 64.12 92 PHE A C 1
ATOM 737 O O . PHE A 1 92 ? 1.425 0.444 7.334 1.00 64.12 92 PHE A O 1
ATOM 744 N N . PHE A 1 93 ? 2.869 1.946 6.532 1.00 61.84 93 PHE A N 1
ATOM 745 C CA . PHE A 1 93 ? 2.664 2.941 7.596 1.00 61.84 93 PHE A CA 1
ATOM 746 C C . PHE A 1 93 ? 1.948 4.200 7.080 1.00 61.84 93 PHE A C 1
ATOM 748 O O . PHE A 1 93 ? 1.211 4.835 7.830 1.00 61.84 93 PHE A O 1
ATOM 755 N N . SER A 1 94 ? 2.058 4.488 5.776 1.00 59.03 94 SER A N 1
ATOM 756 C CA . SER A 1 94 ? 1.408 5.606 5.060 1.00 59.03 94 SER A CA 1
ATOM 757 C C . SER A 1 94 ? -0.132 5.605 5.118 1.00 59.03 94 SER A C 1
ATOM 759 O O . SER A 1 94 ? -0.780 6.583 4.737 1.00 59.03 94 SER A O 1
ATOM 761 N N . ALA A 1 95 ? -0.737 4.514 5.593 1.00 56.62 95 ALA A N 1
ATOM 762 C CA . ALA A 1 95 ? -2.161 4.431 5.898 1.00 56.62 95 ALA A CA 1
ATOM 763 C C . ALA A 1 95 ? -2.564 5.303 7.106 1.00 56.62 95 ALA A C 1
ATOM 765 O O . ALA A 1 95 ? -3.681 5.819 7.150 1.00 56.62 95 ALA A O 1
ATOM 766 N N . TRP A 1 96 ? -1.660 5.521 8.063 1.00 62.38 96 TRP A N 1
ATOM 767 C CA . TRP A 1 96 ? -1.871 6.411 9.207 1.00 62.38 96 TRP A CA 1
ATOM 768 C C . TRP A 1 96 ? -1.376 7.844 8.903 1.00 62.38 96 TRP A C 1
ATOM 770 O O . TRP A 1 96 ? -0.690 8.073 7.911 1.00 62.38 96 TRP A O 1
ATOM 780 N N . GLN A 1 97 ? -1.779 8.838 9.708 1.00 59.09 97 GLN A N 1
ATOM 781 C CA . GLN A 1 97 ? -1.488 10.266 9.460 1.00 59.09 97 GLN A CA 1
ATOM 782 C C . GLN A 1 97 ? -0.008 10.658 9.646 1.00 59.09 97 GLN A C 1
ATOM 784 O O . GLN A 1 97 ? 0.416 11.690 9.133 1.00 59.09 97 GLN A O 1
ATOM 789 N N . THR A 1 98 ? 0.771 9.877 10.397 1.00 63.31 98 THR A N 1
ATOM 790 C CA . THR A 1 98 ? 2.164 10.175 10.761 1.00 63.31 98 THR A CA 1
ATOM 791 C C . THR A 1 98 ? 3.131 9.134 10.216 1.00 63.31 98 THR A C 1
ATOM 793 O O . THR A 1 98 ? 2.928 7.936 10.382 1.00 63.31 98 THR A O 1
ATOM 796 N N . ASN A 1 99 ? 4.238 9.600 9.640 1.00 69.19 99 ASN A N 1
ATOM 797 C CA . ASN A 1 99 ? 5.367 8.750 9.283 1.00 69.19 99 ASN A CA 1
ATOM 798 C C . ASN A 1 99 ? 6.125 8.345 10.567 1.00 69.19 99 ASN A C 1
ATOM 800 O O . ASN A 1 99 ? 6.670 9.230 11.233 1.00 69.19 99 ASN A O 1
ATOM 804 N N . PRO A 1 100 ? 6.162 7.057 10.965 1.00 76.00 100 PRO A N 1
ATOM 805 C CA . PRO A 1 100 ? 6.703 6.666 12.263 1.00 76.00 100 PRO A CA 1
ATOM 806 C C . PRO A 1 100 ? 8.228 6.809 12.319 1.00 76.00 100 PRO A C 1
ATOM 808 O O . PRO A 1 100 ? 8.952 6.328 11.445 1.00 76.00 100 PRO A O 1
ATOM 811 N N . SER A 1 101 ? 8.728 7.420 13.395 1.00 83.31 101 SER A N 1
ATOM 812 C CA . SER A 1 101 ? 10.158 7.442 13.739 1.00 83.31 101 SER A CA 1
ATOM 813 C C . SER A 1 101 ? 10.653 6.083 14.254 1.00 83.31 101 SER A C 1
ATOM 815 O O . SER A 1 101 ? 11.826 5.742 14.091 1.00 83.31 101 SER A O 1
ATOM 817 N N . SER A 1 102 ? 9.754 5.277 14.821 1.00 87.88 102 SER A N 1
ATOM 818 C CA . SER A 1 102 ? 9.988 3.878 15.174 1.00 87.88 102 SER A CA 1
ATOM 819 C C . SER A 1 102 ? 8.712 3.050 15.071 1.00 87.88 102 SER A C 1
ATOM 821 O O . SER A 1 102 ? 7.630 3.572 15.329 1.00 87.88 102 SER A O 1
ATOM 823 N N . ILE A 1 103 ? 8.858 1.762 14.762 1.00 89.25 103 ILE A N 1
ATOM 824 C CA . ILE A 1 103 ? 7.777 0.765 14.820 1.00 89.25 103 ILE A CA 1
ATOM 825 C C . ILE A 1 103 ? 8.159 -0.350 15.798 1.00 89.25 103 ILE A C 1
ATOM 827 O O . ILE A 1 103 ? 9.349 -0.622 15.992 1.00 89.25 103 ILE A O 1
ATOM 831 N N . THR A 1 104 ? 7.166 -1.017 16.379 1.00 93.06 104 THR A N 1
ATOM 832 C CA . THR A 1 104 ? 7.372 -2.146 17.296 1.00 93.06 104 THR A CA 1
ATOM 833 C C . THR A 1 104 ? 7.005 -3.448 16.600 1.00 93.06 104 THR A C 1
ATOM 835 O O . THR A 1 104 ? 5.874 -3.617 16.152 1.00 93.06 104 THR A O 1
ATOM 838 N N . ILE A 1 105 ? 7.942 -4.392 16.538 1.00 93.62 105 ILE A N 1
ATOM 839 C CA . ILE A 1 105 ? 7.677 -5.750 16.058 1.00 93.62 105 ILE A CA 1
ATOM 840 C C . ILE A 1 105 ? 7.605 -6.711 17.243 1.00 93.62 105 ILE A C 1
ATOM 842 O O . ILE A 1 105 ? 8.506 -6.742 18.079 1.00 93.62 105 ILE A O 1
ATOM 846 N N . GLN A 1 106 ? 6.550 -7.517 17.279 1.00 94.44 106 GLN A N 1
ATOM 847 C CA . GLN A 1 106 ? 6.344 -8.643 18.178 1.00 94.44 106 GLN A CA 1
ATOM 848 C C . GLN A 1 106 ? 6.686 -9.942 17.435 1.00 94.44 106 GLN A C 1
ATOM 850 O O . GLN A 1 106 ? 6.124 -10.231 16.375 1.00 94.44 106 GLN A O 1
ATOM 855 N N . PHE A 1 107 ? 7.599 -10.744 17.978 1.00 94.50 107 PHE A N 1
ATOM 856 C CA . PHE A 1 107 ? 7.869 -12.092 17.476 1.00 94.50 107 PHE A CA 1
ATOM 857 C C . PHE A 1 107 ? 8.206 -13.016 18.645 1.00 94.50 107 PHE A C 1
ATOM 859 O O . PHE A 1 107 ? 9.193 -12.797 19.348 1.00 94.50 107 PHE A O 1
ATOM 866 N N . ASN A 1 108 ? 7.368 -14.035 18.857 1.00 90.06 108 ASN A N 1
ATOM 867 C CA . ASN A 1 108 ? 7.319 -14.812 20.100 1.00 90.06 108 ASN A CA 1
ATOM 868 C C . ASN A 1 108 ? 7.226 -13.863 21.318 1.00 90.06 108 ASN A C 1
ATOM 870 O O . ASN A 1 108 ? 6.517 -12.861 21.267 1.00 90.06 108 ASN A O 1
ATOM 874 N N . GLU A 1 109 ? 7.972 -14.132 22.388 1.00 90.06 109 GLU A N 1
ATOM 875 C CA . GLU A 1 109 ? 8.051 -13.297 23.598 1.00 90.06 109 GLU A CA 1
ATOM 876 C C . GLU A 1 109 ? 9.033 -12.110 23.459 1.00 90.06 109 GLU A C 1
ATOM 878 O O . GLU A 1 109 ? 9.558 -11.600 24.450 1.00 90.06 109 GLU A O 1
ATOM 883 N N . HIS A 1 110 ? 9.374 -11.690 22.236 1.00 91.38 110 HIS A N 1
ATOM 884 C CA . HIS A 1 110 ? 10.385 -10.658 21.991 1.00 91.38 110 HIS A CA 1
ATOM 885 C C . HIS A 1 110 ? 9.820 -9.438 21.260 1.00 91.38 110 HIS A C 1
ATOM 887 O O . HIS A 1 110 ? 9.083 -9.555 20.278 1.00 91.38 110 HIS A O 1
ATOM 893 N N . LEU A 1 111 ? 10.238 -8.259 21.729 1.00 94.12 111 LEU A N 1
ATOM 894 C CA . LEU A 1 111 ? 9.945 -6.960 21.131 1.00 94.12 111 LEU A CA 1
ATOM 895 C C . LEU A 1 111 ? 11.190 -6.415 20.420 1.00 94.12 111 LEU A C 1
ATOM 897 O O . LEU A 1 111 ? 12.267 -6.333 21.011 1.00 94.12 111 LEU A O 1
ATOM 901 N N . TYR A 1 112 ? 11.029 -6.002 19.165 1.00 93.50 112 TYR A N 1
ATOM 902 C CA . TYR A 1 112 ? 12.083 -5.424 18.332 1.00 93.50 112 TYR A CA 1
ATOM 903 C C . TYR A 1 112 ? 11.624 -4.029 17.912 1.00 93.50 112 TYR A C 1
ATOM 905 O O . TYR A 1 112 ? 10.738 -3.881 17.071 1.00 93.50 112 TYR A O 1
ATOM 913 N N . ILE A 1 113 ? 12.206 -2.996 18.521 1.00 92.31 113 ILE A N 1
ATOM 914 C CA . ILE A 1 113 ? 11.920 -1.602 18.169 1.00 92.31 113 ILE A CA 1
ATOM 915 C C . ILE A 1 113 ? 12.806 -1.237 16.982 1.00 92.31 113 ILE A C 1
ATOM 917 O O . ILE A 1 113 ? 14.019 -1.066 17.142 1.00 92.31 113 ILE A O 1
ATOM 921 N N . LEU A 1 114 ? 12.214 -1.107 15.795 1.00 90.06 114 LEU A N 1
ATOM 922 C CA . LEU A 1 114 ? 12.945 -0.605 14.637 1.00 90.06 114 LEU A CA 1
ATOM 923 C C . LEU A 1 114 ? 12.961 0.915 14.650 1.00 90.06 114 LEU A C 1
ATOM 925 O O . LEU A 1 114 ? 11.947 1.539 14.955 1.00 90.06 114 LEU A O 1
ATOM 929 N N . LYS A 1 115 ? 14.076 1.518 14.239 1.00 90.62 115 LYS A N 1
ATOM 930 C CA . LYS A 1 115 ? 14.202 2.978 14.114 1.00 90.62 115 LYS A CA 1
ATOM 931 C C . LYS A 1 115 ? 14.320 3.380 12.652 1.00 90.62 115 LYS A C 1
ATOM 933 O O . LYS A 1 115 ? 15.172 2.839 11.939 1.00 90.62 115 LYS A O 1
ATOM 938 N N . ARG A 1 116 ? 13.492 4.335 12.222 1.00 87.56 116 ARG A N 1
ATOM 939 C CA . ARG A 1 116 ? 13.584 4.968 10.904 1.00 87.56 116 ARG A CA 1
ATOM 940 C C . ARG A 1 116 ? 14.852 5.815 10.843 1.00 87.56 116 ARG A C 1
ATOM 942 O O . ARG A 1 116 ? 15.085 6.661 11.703 1.00 87.56 116 ARG A O 1
ATOM 949 N N . VAL A 1 117 ? 15.653 5.602 9.808 1.00 86.19 117 VAL A N 1
ATOM 950 C CA . VAL A 1 117 ? 16.822 6.414 9.472 1.00 86.19 117 VAL A CA 1
ATOM 951 C C . VAL A 1 117 ? 16.507 7.153 8.179 1.00 86.19 117 VAL A C 1
ATOM 953 O O . VAL A 1 117 ? 16.522 6.565 7.098 1.00 86.19 117 VAL A O 1
ATOM 956 N N . CYS A 1 118 ? 16.198 8.443 8.292 1.00 80.31 118 CYS A N 1
ATOM 957 C CA . CYS A 1 118 ? 16.033 9.316 7.134 1.00 80.31 118 CYS A CA 1
ATOM 958 C C . CYS A 1 118 ? 17.410 9.689 6.565 1.00 80.31 118 CYS A C 1
ATOM 960 O O . CYS A 1 118 ? 18.336 9.994 7.319 1.00 80.31 118 CYS A O 1
ATOM 962 N N . LYS A 1 119 ? 17.544 9.693 5.236 1.00 73.00 119 LYS A N 1
ATOM 963 C CA . LYS A 1 119 ? 18.731 10.203 4.525 1.00 73.00 119 LYS A CA 1
ATOM 964 C C . LYS A 1 119 ? 18.352 11.390 3.638 1.00 73.00 119 LYS A C 1
ATOM 966 O O . LYS A 1 119 ? 17.189 11.574 3.309 1.00 73.00 119 LYS A O 1
ATOM 971 N N . ALA A 1 120 ? 19.353 12.169 3.219 1.00 56.53 120 ALA A N 1
ATOM 972 C CA . ALA A 1 120 ? 19.181 13.400 2.433 1.00 56.53 120 ALA A CA 1
ATOM 973 C C . ALA A 1 120 ? 18.501 13.219 1.054 1.00 56.53 120 ALA A C 1
ATOM 975 O O . ALA A 1 120 ? 18.110 14.202 0.436 1.00 56.53 120 ALA A O 1
ATOM 976 N N . LYS A 1 121 ? 18.341 11.977 0.581 1.00 59.81 121 LYS A N 1
ATOM 977 C CA . LYS A 1 121 ? 17.356 11.603 -0.442 1.00 59.81 121 LYS A CA 1
ATOM 978 C C . LYS A 1 121 ? 16.391 10.604 0.188 1.00 59.81 121 LYS A C 1
ATOM 980 O O . LYS A 1 121 ? 16.856 9.585 0.705 1.00 59.81 121 LYS A O 1
ATOM 985 N N . GLU A 1 122 ? 15.085 10.858 0.111 1.00 60.38 122 GLU A N 1
ATOM 986 C CA . GLU A 1 122 ? 14.068 10.031 0.781 1.00 60.38 122 GLU A CA 1
ATOM 987 C C . GLU A 1 122 ? 14.117 8.564 0.341 1.00 60.38 122 GLU A C 1
ATOM 989 O O . GLU A 1 122 ? 14.040 7.677 1.190 1.00 60.38 122 GLU A O 1
ATOM 994 N N . ALA A 1 123 ? 14.386 8.317 -0.948 1.00 60.53 123 ALA A N 1
ATOM 995 C CA . ALA A 1 123 ? 14.591 6.993 -1.541 1.00 60.53 123 ALA A CA 1
ATOM 996 C C . ALA A 1 123 ? 15.656 6.125 -0.833 1.00 60.53 123 ALA A C 1
ATOM 998 O O . ALA A 1 123 ? 15.608 4.904 -0.935 1.00 60.53 123 ALA A O 1
ATOM 999 N N . ASN A 1 124 ? 16.593 6.739 -0.098 1.00 66.50 124 ASN A N 1
ATOM 1000 C CA . ASN A 1 124 ? 17.634 6.053 0.674 1.00 66.50 124 ASN A CA 1
ATOM 1001 C C . ASN A 1 124 ? 17.287 5.891 2.169 1.00 66.50 124 ASN A C 1
ATOM 1003 O O . ASN A 1 124 ? 18.162 5.519 2.955 1.00 66.50 124 ASN A O 1
ATOM 1007 N N . SER A 1 125 ? 16.056 6.196 2.584 1.00 81.12 125 SER A N 1
ATOM 1008 C CA . SER A 1 125 ? 15.585 5.986 3.960 1.00 81.12 125 SER A CA 1
ATOM 1009 C C . SER A 1 125 ? 15.274 4.510 4.222 1.00 81.12 125 SER A C 1
ATOM 1011 O O . SER A 1 125 ? 14.867 3.778 3.317 1.00 81.12 125 SER A O 1
ATOM 1013 N N . TYR A 1 126 ? 15.469 4.062 5.461 1.00 86.50 126 TYR A N 1
ATOM 1014 C CA . TYR A 1 126 ? 15.254 2.666 5.859 1.00 86.50 126 TYR A CA 1
ATOM 1015 C C . TYR A 1 126 ? 14.882 2.536 7.335 1.00 86.50 126 TYR A C 1
ATOM 1017 O O . TYR A 1 126 ? 15.209 3.392 8.159 1.00 86.50 126 TYR A O 1
ATOM 1025 N N . PHE A 1 127 ? 14.254 1.419 7.689 1.00 89.19 127 PHE A N 1
ATOM 1026 C CA . PHE A 1 127 ? 14.123 0.968 9.069 1.00 89.19 127 PHE A CA 1
ATOM 1027 C C . PHE A 1 127 ? 15.329 0.111 9.459 1.00 89.19 127 PHE A C 1
ATOM 1029 O O . PHE A 1 127 ? 15.770 -0.763 8.713 1.00 89.19 127 PHE A O 1
ATOM 1036 N N . SER A 1 128 ? 15.876 0.384 10.640 1.00 91.25 128 SER A N 1
ATOM 1037 C CA . SER A 1 128 ? 17.072 -0.254 11.195 1.00 91.25 128 SER A CA 1
ATOM 1038 C C . SER A 1 128 ? 16.745 -1.065 12.450 1.00 91.25 128 SER A C 1
ATOM 1040 O O . SER A 1 128 ? 15.799 -0.738 13.166 1.00 91.25 128 SER A O 1
ATOM 1042 N N . GLY A 1 129 ? 17.531 -2.113 12.722 1.00 89.25 129 GLY A N 1
ATOM 1043 C CA . GLY A 1 129 ? 17.357 -3.006 13.882 1.00 89.25 129 GLY A CA 1
ATOM 1044 C C . GLY A 1 129 ? 16.855 -4.414 13.537 1.00 89.25 129 GLY A C 1
ATOM 1045 O O . GLY A 1 129 ? 16.780 -5.272 14.414 1.00 89.25 129 GLY A O 1
ATOM 1046 N N . LEU A 1 130 ? 16.578 -4.689 12.259 1.00 91.94 130 LEU A N 1
ATOM 1047 C CA . LEU A 1 130 ? 16.033 -5.966 11.786 1.00 91.94 130 LEU A CA 1
ATOM 1048 C C . LEU A 1 130 ? 17.021 -7.138 11.883 1.00 91.94 130 LEU A C 1
ATOM 1050 O O . LEU A 1 130 ? 16.588 -8.284 11.862 1.00 91.94 130 LEU A O 1
ATOM 1054 N N . LYS A 1 131 ? 18.330 -6.889 12.056 1.00 93.50 131 LYS A N 1
ATOM 1055 C CA . LYS A 1 131 ? 19.359 -7.948 12.073 1.00 93.50 131 LYS A CA 1
ATOM 1056 C C . LYS A 1 131 ? 19.056 -9.092 13.047 1.00 93.50 131 LYS A C 1
ATOM 1058 O O . LYS A 1 131 ? 19.173 -10.249 12.661 1.00 93.50 131 LYS A O 1
ATOM 1063 N N . LYS A 1 132 ? 18.657 -8.787 14.291 1.00 93.94 132 LYS A N 1
ATOM 1064 C CA . LYS A 1 132 ? 18.308 -9.832 15.274 1.00 93.94 132 LYS A CA 1
ATOM 1065 C C . LYS A 1 132 ? 17.039 -10.574 14.846 1.00 93.94 132 LYS A C 1
ATOM 1067 O O . LYS A 1 132 ? 17.030 -11.796 14.854 1.00 93.94 132 LYS A O 1
ATOM 1072 N N . LEU A 1 133 ? 16.016 -9.844 14.397 1.00 93.88 133 LEU A N 1
ATOM 1073 C CA . LEU A 1 133 ? 14.756 -10.428 13.938 1.00 93.88 133 LEU A CA 1
ATOM 1074 C C . LEU A 1 133 ? 14.958 -11.385 12.754 1.00 93.88 133 LEU A C 1
ATOM 1076 O O . LEU A 1 133 ? 14.384 -12.465 12.756 1.00 93.88 133 LEU A O 1
ATOM 1080 N N . TYR A 1 134 ? 15.790 -11.034 11.770 1.00 94.81 134 TYR A N 1
ATOM 1081 C CA . TYR A 1 134 ? 16.104 -11.915 10.639 1.00 94.81 134 TYR A CA 1
ATOM 1082 C C . TYR A 1 134 ? 16.849 -13.186 11.078 1.00 94.81 134 TYR A C 1
ATOM 1084 O O . TYR A 1 134 ? 16.545 -14.266 10.570 1.00 94.81 134 TYR A O 1
ATOM 1092 N N . THR A 1 135 ? 17.757 -13.096 12.057 1.00 94.06 135 THR A N 1
ATOM 1093 C CA . THR A 1 135 ? 18.390 -14.274 12.679 1.00 94.06 135 THR A CA 1
ATOM 1094 C C . THR A 1 135 ? 17.372 -15.140 13.425 1.00 94.06 135 THR A C 1
ATOM 1096 O O . THR A 1 135 ? 17.358 -16.357 13.247 1.00 94.06 135 THR A O 1
ATOM 1099 N N . ASP A 1 136 ? 16.485 -14.530 14.214 1.00 94.88 136 ASP A N 1
ATOM 1100 C CA . ASP A 1 136 ? 15.492 -15.238 15.031 1.00 94.88 136 ASP A CA 1
ATOM 1101 C C . ASP A 1 136 ? 14.386 -15.879 14.160 1.00 94.88 136 ASP A C 1
ATOM 1103 O O . ASP A 1 136 ? 13.945 -16.997 14.433 1.00 94.88 136 ASP A O 1
ATOM 1107 N N . LEU A 1 137 ? 14.009 -15.233 13.047 1.00 94.31 137 LEU A N 1
ATOM 1108 C CA . LEU A 1 137 ? 13.193 -15.803 11.963 1.00 94.31 137 LEU A CA 1
ATOM 1109 C C . LEU A 1 137 ? 13.954 -16.844 11.119 1.00 94.31 137 LEU A C 1
ATOM 1111 O O . LEU A 1 137 ? 13.328 -17.558 10.333 1.00 94.31 137 LEU A O 1
ATOM 1115 N N . ARG A 1 138 ? 15.286 -16.943 11.248 1.00 94.88 138 ARG A N 1
ATOM 1116 C CA . ARG A 1 138 ? 16.187 -17.750 10.399 1.00 94.88 138 ARG A CA 1
ATOM 1117 C C . ARG A 1 138 ? 15.956 -17.488 8.906 1.00 94.88 138 ARG A C 1
ATOM 1119 O O . ARG A 1 138 ? 15.670 -18.418 8.158 1.00 94.88 138 ARG A O 1
ATOM 1126 N N . LEU A 1 139 ? 15.927 -16.220 8.510 1.00 94.56 139 LEU A N 1
ATOM 1127 C CA . LEU A 1 139 ? 15.467 -15.762 7.197 1.00 94.56 139 LEU A CA 1
ATOM 1128 C C . LEU A 1 139 ? 16.551 -15.939 6.114 1.00 94.56 139 LEU A C 1
ATOM 1130 O O . LEU A 1 139 ? 17.697 -15.550 6.336 1.00 94.56 139 LEU A O 1
ATOM 1134 N N . HIS A 1 140 ? 16.194 -16.498 4.953 1.00 93.62 140 HIS A N 1
ATOM 1135 C CA . HIS A 1 140 ? 17.118 -16.736 3.831 1.00 93.62 140 HIS A CA 1
ATOM 1136 C C . HIS A 1 140 ? 16.786 -15.859 2.606 1.00 93.62 140 HIS A C 1
ATOM 1138 O O . HIS A 1 140 ? 15.658 -15.374 2.494 1.00 93.62 140 HIS A O 1
ATOM 1144 N N . PRO A 1 141 ? 17.728 -15.680 1.657 1.00 92.88 141 PRO A N 1
ATOM 1145 C CA . PRO A 1 141 ? 17.453 -15.101 0.342 1.00 92.88 141 PRO A CA 1
ATOM 1146 C C . PRO A 1 141 ? 16.181 -15.659 -0.309 1.00 92.88 141 PRO A C 1
ATOM 1148 O O . PRO A 1 141 ? 16.020 -16.869 -0.461 1.00 92.88 141 PRO A O 1
ATOM 1151 N N . GLY A 1 142 ? 15.266 -14.765 -0.684 1.00 89.25 142 GLY A N 1
ATOM 1152 C CA . GLY A 1 142 ? 13.990 -15.105 -1.317 1.00 89.25 142 GLY A CA 1
ATOM 1153 C C . GLY A 1 142 ? 12.840 -15.478 -0.370 1.00 89.25 142 GLY A C 1
ATOM 1154 O O . GLY A 1 142 ? 11.695 -15.506 -0.831 1.00 89.25 142 GLY A O 1
ATOM 1155 N N . ASP A 1 143 ? 13.079 -15.707 0.927 1.00 93.81 143 ASP A N 1
ATOM 1156 C CA . ASP A 1 143 ? 12.004 -15.805 1.928 1.00 93.81 143 ASP A CA 1
ATOM 1157 C C . ASP A 1 143 ? 11.282 -14.451 2.103 1.00 93.81 143 ASP A C 1
ATOM 1159 O O . ASP A 1 143 ? 11.864 -13.381 1.917 1.00 93.81 143 ASP A O 1
ATOM 1163 N N . ASP A 1 144 ? 10.004 -14.492 2.482 1.00 92.12 144 ASP A N 1
ATOM 1164 C CA . ASP A 1 144 ? 9.221 -13.303 2.825 1.00 92.12 144 ASP A CA 1
ATOM 1165 C C . ASP A 1 144 ? 9.070 -13.168 4.342 1.00 92.12 144 ASP A C 1
ATOM 1167 O O . ASP A 1 144 ? 8.928 -14.159 5.062 1.00 92.12 144 ASP A O 1
ATOM 1171 N N . VAL A 1 145 ? 8.965 -11.928 4.813 1.00 92.12 145 VAL A N 1
ATOM 1172 C CA . VAL A 1 145 ? 8.396 -11.598 6.122 1.00 92.12 145 VAL A CA 1
ATOM 1173 C C . VAL A 1 145 ? 6.952 -11.146 5.918 1.00 92.12 145 VAL A C 1
ATOM 1175 O O . VAL A 1 145 ? 6.685 -10.223 5.144 1.00 92.12 145 VAL A O 1
ATOM 1178 N N . LEU A 1 146 ? 6.014 -11.780 6.621 1.00 91.81 146 LEU A N 1
ATOM 1179 C CA . LEU A 1 146 ? 4.617 -11.354 6.666 1.00 91.81 146 LEU A CA 1
ATOM 1180 C C . LEU A 1 146 ? 4.376 -10.548 7.946 1.00 91.81 146 LEU A C 1
ATOM 1182 O O . LEU A 1 146 ? 4.497 -11.090 9.045 1.00 91.81 146 LEU A O 1
ATOM 1186 N N . PHE A 1 147 ? 4.038 -9.269 7.798 1.00 90.50 147 PHE A N 1
ATOM 1187 C CA . PHE A 1 147 ? 3.734 -8.336 8.884 1.00 90.50 147 PHE A CA 1
ATOM 1188 C C . PHE A 1 147 ? 2.223 -8.258 9.103 1.00 90.50 147 PHE A C 1
ATOM 1190 O O . PHE A 1 147 ? 1.508 -7.799 8.217 1.00 90.50 147 PHE A O 1
ATOM 1197 N N . THR A 1 148 ? 1.734 -8.651 10.278 1.00 91.88 148 THR A N 1
ATOM 1198 C CA . THR A 1 148 ? 0.338 -8.433 10.692 1.00 91.88 148 THR A CA 1
ATOM 1199 C C . THR A 1 148 ? 0.275 -7.191 11.566 1.00 91.88 148 THR A C 1
ATOM 1201 O O . THR A 1 148 ? 1.030 -7.097 12.531 1.00 91.88 148 THR A O 1
ATOM 1204 N N . CYS A 1 149 ? -0.622 -6.244 11.303 1.00 90.38 149 CYS A N 1
ATOM 1205 C CA . CYS A 1 149 ? -0.851 -5.167 12.264 1.00 90.38 149 CYS A CA 1
ATOM 1206 C C . CYS A 1 149 ? -1.551 -5.706 13.522 1.00 90.38 149 CYS A C 1
ATOM 1208 O O . CYS A 1 149 ? -2.551 -6.418 13.423 1.00 90.38 149 CYS A O 1
ATOM 1210 N N . VAL A 1 150 ? -1.031 -5.349 14.696 1.00 92.12 150 VAL A N 1
ATOM 1211 C CA . VAL A 1 150 ? -1.660 -5.602 16.003 1.00 92.12 150 VAL A CA 1
ATOM 1212 C C . VAL A 1 150 ? -2.356 -4.329 16.484 1.00 92.12 150 VAL A C 1
ATOM 1214 O O . VAL A 1 150 ? -3.516 -4.375 16.876 1.00 92.12 150 VAL A O 1
ATOM 1217 N N . ASP A 1 151 ? -1.672 -3.186 16.387 1.00 90.19 151 ASP A N 1
ATOM 1218 C CA . ASP A 1 151 ? -2.231 -1.858 16.640 1.00 90.19 151 ASP A CA 1
ATOM 1219 C C . ASP A 1 151 ? -1.512 -0.810 15.776 1.00 90.19 151 ASP A C 1
ATOM 1221 O O . ASP A 1 151 ? -0.296 -0.634 15.860 1.00 90.19 151 ASP A O 1
ATOM 1225 N N . ILE A 1 152 ? -2.271 -0.089 14.951 1.00 86.94 152 ILE A N 1
ATOM 1226 C CA . ILE A 1 152 ? -1.738 0.952 14.064 1.00 86.94 152 ILE A CA 1
ATOM 1227 C C . ILE A 1 152 ? -1.423 2.258 14.805 1.00 86.94 152 ILE A C 1
ATOM 1229 O O . ILE A 1 152 ? -0.585 3.027 14.344 1.00 86.94 152 ILE A O 1
ATOM 1233 N N . THR A 1 153 ? -2.041 2.507 15.965 1.00 86.12 153 THR A N 1
ATOM 1234 C CA . THR A 1 153 ? -1.859 3.757 16.722 1.00 86.12 153 THR A CA 1
ATOM 1235 C C . THR A 1 153 ? -0.498 3.815 17.420 1.00 86.12 153 THR A C 1
ATOM 1237 O O . THR A 1 153 ? 0.133 4.872 17.452 1.00 86.12 153 THR A O 1
ATOM 1240 N N . THR A 1 154 ? 0.004 2.670 17.898 1.00 87.88 154 THR A N 1
ATOM 1241 C CA . THR A 1 154 ? 1.370 2.505 18.430 1.00 87.88 154 THR A CA 1
ATOM 1242 C C . THR A 1 154 ? 2.380 1.975 17.403 1.00 87.88 154 THR A C 1
ATOM 1244 O O . THR A 1 154 ? 3.544 1.765 17.746 1.00 87.88 154 THR A O 1
ATOM 1247 N N . PHE A 1 155 ? 1.960 1.756 16.149 1.00 87.69 155 PHE A N 1
ATOM 1248 C CA . PHE A 1 155 ? 2.741 1.072 15.108 1.00 87.69 155 PHE A CA 1
ATOM 1249 C C . PHE A 1 155 ? 3.307 -0.281 15.578 1.00 87.69 155 PHE A C 1
ATOM 1251 O O . PHE A 1 155 ? 4.485 -0.592 15.375 1.00 87.69 155 PHE A O 1
ATOM 1258 N N . THR A 1 156 ? 2.454 -1.083 16.215 1.00 91.38 156 THR A N 1
ATOM 1259 C CA . THR A 1 156 ? 2.773 -2.429 16.693 1.00 91.38 156 THR A CA 1
ATOM 1260 C C . THR A 1 156 ? 2.306 -3.481 15.689 1.00 91.38 156 THR A C 1
ATOM 1262 O O . THR A 1 156 ? 1.131 -3.542 15.316 1.00 91.38 156 THR A O 1
ATOM 1265 N N . PHE A 1 157 ? 3.231 -4.342 15.272 1.00 92.31 157 PHE A N 1
ATOM 1266 C CA . PHE A 1 157 ? 3.022 -5.407 14.291 1.00 92.31 157 PHE A CA 1
ATOM 1267 C C . PHE A 1 157 ? 3.540 -6.736 14.840 1.00 92.31 157 PHE A C 1
ATOM 1269 O O . PHE A 1 157 ? 4.559 -6.755 15.524 1.00 92.31 157 PHE A O 1
ATOM 1276 N N . SER A 1 158 ? 2.899 -7.852 14.510 1.00 94.25 158 SER A N 1
ATOM 1277 C CA . SER A 1 158 ? 3.485 -9.186 14.669 1.00 94.25 158 SER A CA 1
ATOM 1278 C C . SER A 1 158 ? 4.069 -9.654 13.337 1.00 94.25 158 SER A C 1
ATOM 1280 O O . SER A 1 158 ? 3.621 -9.212 12.277 1.00 94.25 158 SER A O 1
ATOM 1282 N N . VAL A 1 159 ? 5.072 -10.535 13.359 1.00 93.88 159 VAL A N 1
ATOM 1283 C CA . VAL A 1 159 ? 5.655 -11.086 12.121 1.00 93.88 159 VAL A CA 1
ATOM 1284 C C . VAL A 1 159 ? 5.682 -12.608 12.082 1.00 93.88 159 VAL A C 1
ATOM 1286 O O . VAL A 1 159 ? 5.796 -13.283 13.104 1.00 93.88 159 VAL A O 1
ATOM 1289 N N . SER A 1 160 ? 5.642 -13.141 10.865 1.00 93.38 160 SER A N 1
ATOM 1290 C CA . SER A 1 160 ? 5.958 -14.534 10.542 1.00 93.38 160 SER A CA 1
ATOM 1291 C C . SER A 1 160 ? 6.799 -14.604 9.258 1.00 93.38 160 SER A C 1
ATOM 1293 O O . SER A 1 160 ? 7.026 -13.583 8.609 1.00 93.38 160 SER A O 1
ATOM 1295 N N . CYS A 1 161 ? 7.298 -15.790 8.905 1.00 93.62 161 CYS A N 1
ATOM 1296 C CA . CYS A 1 161 ? 8.109 -16.011 7.705 1.00 93.62 161 CYS A CA 1
ATOM 1297 C C . CYS A 1 161 ? 7.386 -16.949 6.723 1.00 93.62 161 CYS A C 1
ATOM 1299 O O . CYS A 1 161 ? 7.032 -18.072 7.095 1.00 93.62 161 CYS A O 1
ATOM 1301 N N . ASP A 1 162 ? 7.196 -16.493 5.482 1.00 93.44 162 ASP A N 1
ATOM 1302 C CA . ASP A 1 162 ? 6.592 -17.248 4.375 1.00 93.44 162 ASP A CA 1
ATOM 1303 C C . ASP A 1 162 ? 7.710 -17.755 3.448 1.00 93.44 162 ASP A C 1
ATOM 1305 O O . ASP A 1 162 ? 8.316 -17.012 2.664 1.00 93.44 162 ASP A O 1
ATOM 1309 N N . ARG A 1 163 ? 8.050 -19.036 3.637 1.00 94.38 163 ARG A N 1
ATOM 1310 C CA . ARG A 1 163 ? 9.241 -19.680 3.067 1.00 94.38 163 ARG A CA 1
ATOM 1311 C C . ARG A 1 163 ? 9.124 -19.849 1.564 1.00 94.38 163 ARG A C 1
ATOM 1313 O O . ARG A 1 163 ? 8.111 -20.364 1.096 1.00 94.38 163 ARG A O 1
ATOM 1320 N N . LEU A 1 164 ? 10.197 -19.550 0.832 1.00 92.88 164 LEU A N 1
ATOM 1321 C CA . LEU A 1 164 ? 10.232 -19.683 -0.630 1.00 92.88 164 LEU A CA 1
ATOM 1322 C C . LEU A 1 164 ? 9.785 -21.082 -1.105 1.00 92.88 164 LEU A C 1
ATOM 1324 O O . LEU A 1 164 ? 8.976 -21.191 -2.019 1.00 92.88 164 LEU A O 1
ATOM 1328 N N . GLU A 1 165 ? 10.235 -22.140 -0.424 1.00 91.62 165 GLU A N 1
ATOM 1329 C CA . GLU A 1 165 ? 9.891 -23.547 -0.710 1.00 91.62 165 GLU A CA 1
ATOM 1330 C C . GLU A 1 165 ? 8.402 -23.897 -0.536 1.00 91.62 165 GLU A C 1
ATOM 1332 O O . GLU A 1 165 ? 7.926 -24.883 -1.096 1.00 91.62 165 GLU A O 1
ATOM 1337 N N . LYS A 1 166 ? 7.670 -23.135 0.286 1.00 89.44 166 LYS A N 1
ATOM 1338 C CA . LYS A 1 166 ? 6.266 -23.402 0.659 1.00 89.44 166 LYS A CA 1
ATOM 1339 C C . LYS A 1 166 ? 5.294 -22.378 0.074 1.00 89.44 166 LYS A C 1
ATOM 1341 O O . LYS A 1 166 ? 4.089 -22.468 0.311 1.00 89.44 166 LYS A O 1
ATOM 1346 N N . ARG A 1 167 ? 5.817 -21.409 -0.676 1.00 88.31 167 ARG A N 1
ATOM 1347 C CA . ARG A 1 167 ? 5.088 -20.256 -1.187 1.00 88.31 167 ARG A CA 1
ATOM 1348 C C . ARG A 1 167 ? 4.142 -20.648 -2.315 1.00 88.31 167 ARG A C 1
ATOM 1350 O O . ARG A 1 167 ? 4.566 -21.118 -3.369 1.00 88.31 167 ARG A O 1
ATOM 1357 N N . ASP A 1 168 ? 2.857 -20.357 -2.144 1.00 90.69 168 ASP A N 1
ATOM 1358 C CA . ASP A 1 168 ? 1.868 -20.533 -3.208 1.00 90.69 168 ASP A CA 1
ATOM 1359 C C . ASP A 1 168 ? 1.939 -19.376 -4.220 1.00 90.69 168 ASP A C 1
ATOM 1361 O O . ASP A 1 168 ? 1.164 -18.414 -4.185 1.00 90.69 168 ASP A O 1
ATOM 1365 N N . ALA A 1 169 ? 2.909 -19.470 -5.131 1.00 90.19 169 ALA A N 1
ATOM 1366 C CA . ALA A 1 169 ? 3.146 -18.480 -6.179 1.00 90.19 169 ALA A CA 1
ATOM 1367 C C . ALA A 1 169 ? 1.922 -18.260 -7.094 1.00 90.19 169 ALA A C 1
ATOM 1369 O O . ALA A 1 169 ? 1.741 -17.158 -7.614 1.00 90.19 169 ALA A O 1
ATOM 1370 N N . LEU A 1 170 ? 1.050 -19.265 -7.258 1.00 92.25 170 LEU A N 1
ATOM 1371 C CA . LEU A 1 170 ? -0.172 -19.142 -8.054 1.00 92.25 170 LEU A CA 1
ATOM 1372 C C . LEU A 1 170 ? -1.224 -18.291 -7.330 1.00 92.25 170 LEU A C 1
ATOM 1374 O O . LEU A 1 170 ? -1.750 -17.345 -7.919 1.00 92.25 170 LEU A O 1
ATOM 1378 N N . LYS A 1 171 ? -1.491 -18.557 -6.042 1.00 91.88 171 LYS A N 1
ATOM 1379 C CA . LYS A 1 171 ? -2.370 -17.705 -5.220 1.00 91.88 171 LYS A CA 1
ATOM 1380 C C . LYS A 1 171 ? -1.845 -16.272 -5.143 1.00 91.88 171 LYS A C 1
ATOM 1382 O O . LYS A 1 171 ? -2.646 -15.344 -5.211 1.00 91.88 171 LYS A O 1
ATOM 1387 N N . ILE A 1 172 ? -0.529 -16.079 -5.041 1.00 90.44 172 ILE A N 1
ATOM 1388 C CA . ILE A 1 172 ? 0.084 -14.742 -5.044 1.00 90.44 172 ILE A CA 1
ATOM 1389 C C . ILE A 1 172 ? -0.123 -14.053 -6.394 1.00 90.44 172 ILE A C 1
ATOM 1391 O O . ILE A 1 172 ? -0.608 -12.928 -6.417 1.00 90.44 172 ILE A O 1
ATOM 1395 N N . SER A 1 173 ? 0.136 -14.730 -7.517 1.00 91.12 173 SER A N 1
ATOM 1396 C CA . SER A 1 173 ? -0.093 -14.174 -8.859 1.00 91.12 173 SER A CA 1
ATOM 1397 C C . SER A 1 173 ? -1.552 -13.744 -9.076 1.00 91.12 173 SER A C 1
ATOM 1399 O O . SER A 1 173 ? -1.804 -12.631 -9.542 1.00 91.12 173 SER A O 1
ATOM 1401 N N . ILE A 1 174 ? -2.519 -14.566 -8.649 1.00 91.44 174 ILE A N 1
ATOM 1402 C CA . ILE A 1 174 ? -3.954 -14.229 -8.685 1.00 91.44 174 ILE A CA 1
ATOM 1403 C C . ILE A 1 174 ? -4.247 -12.974 -7.847 1.00 91.44 174 ILE A C 1
ATOM 1405 O O . ILE A 1 174 ? -5.004 -12.104 -8.275 1.00 91.44 174 ILE A O 1
ATOM 1409 N N . LYS A 1 175 ? -3.629 -12.841 -6.670 1.00 90.81 175 LYS A N 1
ATOM 1410 C CA . LYS A 1 175 ? -3.829 -11.693 -5.773 1.00 90.81 175 LYS A CA 1
ATOM 1411 C C . LYS A 1 175 ? -3.133 -10.420 -6.244 1.00 90.81 175 LYS A C 1
ATOM 1413 O O . LYS A 1 175 ? -3.711 -9.347 -6.106 1.00 90.81 175 LYS A O 1
ATOM 1418 N N . ASN A 1 176 ? -1.957 -10.528 -6.856 1.00 90.88 176 ASN A N 1
ATOM 1419 C CA . ASN A 1 176 ? -1.285 -9.416 -7.523 1.00 90.88 176 ASN A CA 1
ATOM 1420 C C . ASN A 1 176 ? -2.131 -8.901 -8.694 1.00 90.88 176 ASN A C 1
ATOM 1422 O O . ASN A 1 176 ? -2.272 -7.692 -8.852 1.00 90.88 176 ASN A O 1
ATOM 1426 N N . ARG A 1 177 ? -2.769 -9.803 -9.457 1.00 91.38 177 ARG A N 1
ATOM 1427 C CA . ARG A 1 177 ? -3.733 -9.418 -10.494 1.00 91.38 177 ARG A CA 1
ATOM 1428 C C . ARG A 1 177 ? -4.939 -8.685 -9.905 1.00 91.38 177 ARG A C 1
ATOM 1430 O O . ARG A 1 177 ? -5.246 -7.605 -10.381 1.00 91.38 177 ARG A O 1
ATOM 1437 N N . LEU A 1 178 ? -5.575 -9.206 -8.852 1.00 90.69 178 LEU A N 1
ATOM 1438 C CA . LEU A 1 178 ? -6.693 -8.512 -8.190 1.00 90.69 178 LEU A CA 1
ATOM 1439 C C . LEU A 1 178 ? -6.284 -7.135 -7.632 1.00 90.69 178 LEU A C 1
ATOM 1441 O O . LEU A 1 178 ? -7.071 -6.192 -7.687 1.00 90.69 178 LEU A O 1
ATOM 1445 N N . LEU A 1 179 ? -5.052 -7.004 -7.128 1.00 89.56 179 LEU A N 1
ATOM 1446 C CA . LEU A 1 179 ? -4.479 -5.726 -6.709 1.00 89.56 179 LEU A CA 1
ATOM 1447 C C . LEU A 1 179 ? -4.350 -4.753 -7.889 1.00 89.56 179 LEU A C 1
ATOM 1449 O O . LEU A 1 179 ? -4.841 -3.628 -7.811 1.00 89.56 179 LEU A O 1
ATOM 1453 N N . ALA A 1 180 ? -3.764 -5.207 -8.994 1.00 90.94 180 ALA A N 1
ATOM 1454 C CA . ALA A 1 180 ? -3.647 -4.442 -10.229 1.00 90.94 180 ALA A CA 1
ATOM 1455 C C . ALA A 1 180 ? -5.022 -4.059 -10.821 1.00 90.94 180 ALA A C 1
ATOM 1457 O O . ALA A 1 180 ? -5.206 -2.923 -11.245 1.00 90.94 180 ALA A O 1
ATOM 1458 N N . ASP A 1 181 ? -6.015 -4.953 -10.777 1.00 90.62 181 ASP A N 1
ATOM 1459 C CA . ASP A 1 181 ? -7.376 -4.710 -11.276 1.00 90.62 181 ASP A CA 1
ATOM 1460 C C . ASP A 1 181 ? -8.074 -3.562 -10.507 1.00 90.62 181 ASP A C 1
ATOM 1462 O O . ASP A 1 181 ? -8.695 -2.695 -11.122 1.00 90.62 181 ASP A O 1
ATOM 1466 N N . MET A 1 182 ? -7.916 -3.484 -9.176 1.00 89.06 182 MET A N 1
ATOM 1467 C CA . MET A 1 182 ? -8.406 -2.338 -8.384 1.00 89.06 182 MET A CA 1
ATOM 1468 C C . MET A 1 182 ? -7.618 -1.050 -8.641 1.00 89.06 182 MET A C 1
ATOM 1470 O O . MET A 1 1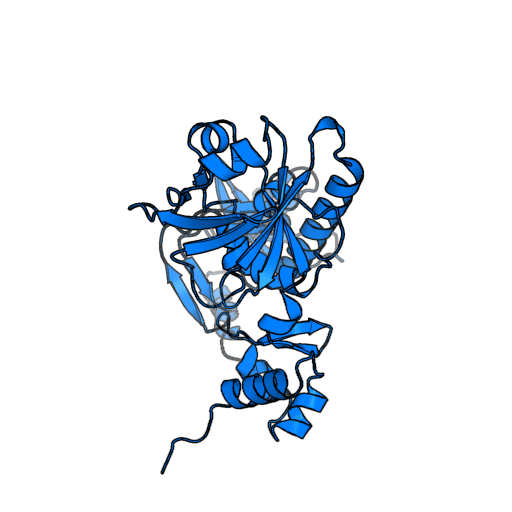82 ? -8.180 0.040 -8.593 1.00 89.06 182 MET A O 1
ATOM 1474 N N . VAL A 1 183 ? -6.306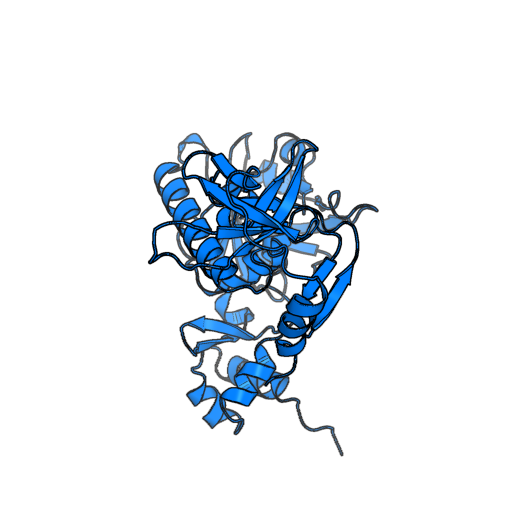 -1.147 -8.865 1.00 89.44 183 VAL A N 1
ATOM 1475 C CA . VAL A 1 183 ? -5.456 0.025 -9.126 1.00 89.44 183 VAL A CA 1
ATOM 1476 C C . VAL A 1 183 ? -5.771 0.616 -10.503 1.00 89.44 183 VAL A C 1
ATOM 1478 O O . VAL A 1 183 ? -5.798 1.836 -10.649 1.00 89.44 183 VAL A O 1
ATOM 1481 N N . GLU A 1 184 ? -6.120 -0.222 -11.483 1.00 89.62 184 GLU A N 1
ATOM 1482 C CA . GLU A 1 184 ? -6.698 0.220 -12.753 1.00 89.62 184 GLU A CA 1
ATOM 1483 C C . GLU A 1 184 ? -8.049 0.931 -12.551 1.00 89.62 184 GLU A C 1
ATOM 1485 O O . GLU A 1 184 ? -8.253 1.996 -13.127 1.00 89.62 184 GLU A O 1
ATOM 1490 N N . ASP A 1 185 ? -8.955 0.395 -11.727 1.00 87.00 185 ASP A N 1
ATOM 1491 C CA . ASP A 1 185 ? -10.244 1.036 -11.404 1.00 87.00 185 ASP A CA 1
ATOM 1492 C C . ASP A 1 185 ? -10.055 2.429 -10.765 1.00 87.00 185 ASP A C 1
ATOM 1494 O O . ASP A 1 185 ? -10.624 3.425 -11.217 1.00 87.00 185 ASP A O 1
ATOM 1498 N N . ILE A 1 186 ? -9.148 2.532 -9.787 1.00 85.00 186 ILE A N 1
ATOM 1499 C CA . ILE A 1 186 ? -8.790 3.794 -9.122 1.00 85.00 186 ILE A CA 1
ATOM 1500 C C . ILE A 1 186 ? -8.209 4.822 -10.112 1.00 85.00 186 ILE A C 1
ATOM 1502 O O . ILE A 1 186 ? -8.496 6.012 -9.979 1.00 85.00 186 ILE A O 1
ATOM 1506 N N . LEU A 1 187 ? -7.399 4.390 -11.086 1.00 84.62 187 LEU A N 1
ATOM 1507 C CA . LEU A 1 187 ? -6.748 5.274 -12.063 1.00 84.62 187 LEU A CA 1
ATOM 1508 C C . LEU A 1 187 ? -7.629 5.629 -13.272 1.00 84.62 187 LEU A C 1
ATOM 1510 O O . LEU A 1 187 ? -7.481 6.716 -13.831 1.00 84.62 187 LEU A O 1
ATOM 1514 N N . LYS A 1 188 ? -8.591 4.777 -13.651 1.00 81.50 188 LYS A N 1
ATOM 1515 C CA . LYS A 1 188 ? -9.664 5.136 -14.603 1.00 81.50 188 LYS A CA 1
ATOM 1516 C C . LYS A 1 188 ? -10.485 6.322 -14.101 1.00 81.50 188 LYS A C 1
ATOM 1518 O O . LYS A 1 188 ? -10.940 7.133 -14.901 1.00 81.50 188 LYS A O 1
ATOM 1523 N N . HIS A 1 189 ? -10.649 6.421 -12.783 1.00 78.00 189 HIS A N 1
ATOM 1524 C CA . HIS A 1 189 ? -11.441 7.451 -12.118 1.00 78.00 189 HIS A CA 1
ATOM 1525 C C . HIS A 1 189 ? -10.604 8.548 -11.427 1.00 78.00 189 HIS A C 1
ATOM 1527 O O . HIS A 1 189 ? -11.172 9.373 -10.708 1.00 78.00 189 HIS A O 1
ATOM 1533 N N . SER A 1 190 ? -9.281 8.608 -11.646 1.00 72.56 190 SER A N 1
ATOM 1534 C CA . SER A 1 190 ? -8.452 9.753 -11.238 1.00 72.56 190 SER A CA 1
ATOM 1535 C C . SER A 1 190 ? -8.238 10.725 -12.402 1.00 72.56 190 SER A C 1
ATOM 1537 O O . SER A 1 190 ? -7.934 10.315 -13.517 1.00 72.56 190 SER A O 1
ATOM 1539 N N . TYR A 1 191 ? -8.367 12.029 -12.135 1.00 68.69 191 TYR A N 1
ATOM 1540 C CA . TYR A 1 191 ? -8.271 13.101 -13.141 1.00 68.69 191 TYR A CA 1
ATOM 1541 C C . TYR A 1 191 ? -6.942 13.100 -13.920 1.00 68.69 191 TYR A C 1
ATOM 1543 O O . TYR A 1 191 ? -6.882 13.445 -15.093 1.00 68.69 191 TYR A O 1
ATOM 1551 N N . SER A 1 192 ? -5.857 12.702 -13.260 1.00 67.81 192 SER A N 1
ATOM 1552 C CA . SER A 1 192 ? -4.499 12.663 -13.805 1.00 67.81 192 SER A CA 1
ATOM 1553 C C . SER A 1 192 ? -4.156 11.374 -14.565 1.00 67.81 192 SER A C 1
ATOM 1555 O O . SER A 1 192 ? -3.065 11.314 -15.143 1.00 67.81 192 SER A O 1
ATOM 1557 N N . HIS A 1 193 ? -5.011 10.342 -14.476 1.00 77.44 193 HIS A N 1
ATOM 1558 C CA . HIS A 1 193 ? -4.784 8.939 -14.877 1.00 77.44 193 HIS A CA 1
ATOM 1559 C C . HIS A 1 193 ? -3.464 8.305 -14.386 1.00 77.44 193 HIS A C 1
ATOM 1561 O O . HIS A 1 193 ? -3.034 7.246 -14.856 1.00 77.44 193 HIS A O 1
ATOM 1567 N N . ALA A 1 194 ? -2.842 8.948 -13.397 1.00 80.00 194 ALA A N 1
ATOM 1568 C CA . ALA A 1 194 ? -1.656 8.518 -12.680 1.00 80.00 194 ALA A CA 1
ATOM 1569 C C . ALA A 1 194 ? -1.679 9.079 -11.254 1.00 80.00 194 ALA A C 1
ATOM 1571 O O . ALA A 1 194 ? -2.150 10.196 -11.032 1.00 80.00 194 ALA A O 1
ATOM 1572 N N . GLU A 1 195 ? -1.156 8.329 -10.291 1.00 79.44 195 GLU A N 1
ATOM 1573 C CA . GLU A 1 195 ? -1.150 8.675 -8.863 1.00 79.44 195 GLU A CA 1
ATOM 1574 C C . GLU A 1 195 ? 0.184 8.274 -8.217 1.00 79.44 195 GLU A C 1
ATOM 1576 O O . GLU A 1 195 ? 0.917 7.438 -8.747 1.00 79.44 195 GLU A O 1
ATOM 1581 N N . LEU A 1 196 ? 0.496 8.838 -7.048 1.00 77.00 196 LEU A N 1
ATOM 1582 C CA . LEU A 1 196 ? 1.612 8.362 -6.225 1.00 77.00 196 LEU A CA 1
ATOM 1583 C C . LEU A 1 196 ? 1.326 6.970 -5.646 1.00 77.00 196 LEU A C 1
ATOM 1585 O O . LEU A 1 196 ? 0.201 6.695 -5.220 1.00 77.00 196 LEU A O 1
ATOM 1589 N N . GLU A 1 197 ? 2.363 6.132 -5.518 1.00 77.62 197 GLU A N 1
ATOM 1590 C CA . GLU A 1 197 ? 2.256 4.800 -4.896 1.00 77.62 197 GLU A CA 1
ATOM 1591 C C . GLU A 1 197 ? 1.576 4.863 -3.519 1.00 77.62 197 GLU A C 1
ATOM 1593 O O . GLU A 1 197 ? 0.604 4.149 -3.290 1.00 77.62 197 GLU A O 1
ATOM 1598 N N . MET A 1 198 ? 1.969 5.793 -2.639 1.00 73.44 198 MET A N 1
ATOM 1599 C CA . MET A 1 198 ? 1.340 5.950 -1.317 1.00 73.44 198 MET A CA 1
ATOM 1600 C C . MET A 1 198 ? -0.159 6.313 -1.370 1.00 73.44 198 MET A C 1
ATOM 1602 O O . MET A 1 198 ? -0.922 5.909 -0.490 1.00 73.44 198 MET A O 1
ATOM 1606 N N . PHE A 1 199 ? -0.610 7.037 -2.403 1.00 76.00 199 PHE A N 1
ATOM 1607 C CA . PHE A 1 199 ? -2.023 7.398 -2.573 1.00 76.00 199 PHE A CA 1
ATOM 1608 C C . PHE A 1 199 ? -2.840 6.209 -3.083 1.00 76.00 199 PHE A C 1
ATOM 1610 O O . PHE A 1 199 ? -3.941 5.965 -2.587 1.00 76.00 199 PHE A O 1
ATOM 1617 N N . LEU A 1 200 ? -2.283 5.427 -4.013 1.00 80.25 200 LEU A N 1
ATOM 1618 C CA . LEU A 1 200 ? -2.882 4.173 -4.471 1.00 80.25 200 LEU A CA 1
ATOM 1619 C C . LEU A 1 200 ? -2.971 3.156 -3.332 1.00 80.25 200 LEU A C 1
ATOM 1621 O O . LEU A 1 200 ? -4.050 2.608 -3.108 1.00 80.25 200 LEU A O 1
ATOM 1625 N N . VAL A 1 201 ? -1.888 2.993 -2.561 1.00 77.56 201 VAL A N 1
ATOM 1626 C CA . VAL A 1 201 ? -1.848 2.172 -1.341 1.00 77.56 201 VAL A CA 1
ATOM 1627 C C . VAL A 1 201 ? -2.982 2.563 -0.405 1.00 77.56 201 VAL A C 1
ATOM 1629 O O . VAL A 1 201 ? -3.822 1.722 -0.093 1.00 77.56 201 VAL A O 1
ATOM 1632 N N . ARG A 1 202 ? -3.091 3.841 -0.019 1.00 73.88 202 ARG A N 1
ATOM 1633 C CA . ARG A 1 202 ? -4.172 4.298 0.871 1.00 73.88 202 ARG A CA 1
ATOM 1634 C C . ARG A 1 202 ? -5.572 4.024 0.302 1.00 73.88 202 ARG A C 1
ATOM 1636 O O . ARG A 1 202 ? -6.480 3.736 1.076 1.00 73.88 202 ARG A O 1
ATOM 1643 N N . ARG A 1 203 ? -5.769 4.096 -1.020 1.00 77.75 203 ARG A N 1
ATOM 1644 C CA . ARG A 1 203 ? -7.080 3.862 -1.652 1.00 77.75 203 ARG A CA 1
ATOM 1645 C C . ARG A 1 203 ? -7.476 2.382 -1.704 1.00 77.75 203 ARG A C 1
ATOM 1647 O O . ARG A 1 203 ? -8.602 2.080 -1.319 1.00 77.75 203 ARG A O 1
ATOM 1654 N N . TYR A 1 204 ? -6.595 1.465 -2.122 1.00 76.50 204 TYR A N 1
ATOM 1655 C CA . TYR A 1 204 ? -6.953 0.035 -2.204 1.00 76.50 204 TYR A CA 1
ATOM 1656 C C . TYR A 1 204 ? -6.941 -0.672 -0.835 1.00 76.50 204 TYR A C 1
ATOM 1658 O O . TYR A 1 204 ? -7.601 -1.696 -0.642 1.00 76.50 204 TYR A O 1
ATOM 1666 N N . LEU A 1 205 ? -6.173 -0.162 0.133 1.00 74.75 205 LEU A N 1
ATOM 1667 C CA . LEU A 1 205 ? -5.907 -0.859 1.397 1.00 74.75 205 LEU A CA 1
ATOM 1668 C C . LEU A 1 205 ? -7.125 -0.951 2.326 1.00 74.75 205 LEU A C 1
ATOM 1670 O O . LEU A 1 205 ? -7.206 -1.858 3.152 1.00 74.75 205 LEU A O 1
ATOM 1674 N N . PHE A 1 206 ? -8.109 -0.069 2.154 1.00 71.38 206 PHE A N 1
ATOM 1675 C CA . PHE A 1 206 ? -9.372 -0.130 2.895 1.00 71.38 206 PHE A CA 1
ATOM 1676 C C . PHE A 1 206 ? -10.490 -0.877 2.149 1.00 71.38 206 PHE A C 1
ATOM 1678 O O . PHE A 1 206 ? -11.564 -1.084 2.712 1.00 71.38 206 PHE A O 1
ATOM 1685 N N . THR A 1 207 ? -10.241 -1.325 0.912 1.00 70.62 207 THR A N 1
ATOM 1686 C CA . THR A 1 207 ? -11.209 -2.072 0.089 1.00 70.62 207 THR A CA 1
ATOM 1687 C C . THR A 1 207 ? -10.837 -3.539 -0.118 1.00 70.62 207 THR A C 1
ATOM 1689 O O . THR A 1 207 ? -11.729 -4.359 -0.330 1.00 70.62 207 THR A O 1
ATOM 1692 N N . TYR A 1 208 ? -9.552 -3.896 -0.048 1.00 72.69 208 TYR A N 1
ATOM 1693 C CA . TYR A 1 208 ? -9.077 -5.261 -0.294 1.00 72.69 208 TYR A CA 1
ATOM 1694 C C . TYR A 1 208 ? -8.911 -6.098 0.993 1.00 72.69 208 TYR A C 1
ATOM 1696 O O . TYR A 1 208 ? -8.385 -5.594 1.991 1.00 72.69 208 TYR A O 1
ATOM 1704 N N . PRO A 1 209 ? -9.285 -7.394 0.986 1.00 68.69 209 PRO A N 1
ATOM 1705 C CA . PRO A 1 209 ? -9.127 -8.294 2.130 1.00 68.69 209 PRO A CA 1
ATOM 1706 C C . PRO A 1 209 ? -7.662 -8.727 2.346 1.00 68.69 209 PRO A C 1
ATOM 1708 O O . PRO A 1 209 ? -7.244 -9.837 2.007 1.00 68.69 209 PRO A O 1
ATOM 1711 N N . PHE A 1 210 ? -6.876 -7.852 2.981 1.00 71.06 210 PHE A N 1
ATOM 1712 C CA . PHE A 1 210 ? -5.545 -8.166 3.534 1.00 71.06 210 PHE A CA 1
ATOM 1713 C C . PHE A 1 210 ? -5.601 -9.021 4.819 1.00 71.06 210 PHE A C 1
ATOM 1715 O O . PHE A 1 210 ? -4.620 -9.112 5.536 1.00 71.06 210 PHE A O 1
ATOM 1722 N N . ASP A 1 211 ? -6.741 -9.622 5.151 1.00 71.25 211 ASP A N 1
ATOM 1723 C CA . ASP A 1 211 ? -6.935 -10.511 6.314 1.00 71.25 211 ASP A CA 1
ATOM 1724 C C . ASP A 1 211 ? -6.649 -11.996 5.992 1.00 71.25 211 ASP A C 1
ATOM 1726 O O . ASP A 1 211 ? -6.680 -12.856 6.870 1.00 71.25 211 ASP A O 1
ATOM 1730 N N . GLN A 1 212 ? -6.353 -12.317 4.730 1.00 78.06 212 GLN A N 1
ATOM 1731 C CA . GLN A 1 212 ? -6.118 -13.687 4.273 1.00 78.06 212 GLN A CA 1
ATOM 1732 C C . GLN A 1 212 ? -4.643 -14.114 4.430 1.00 78.06 212 GLN A C 1
ATOM 1734 O O . GLN A 1 212 ? -3.760 -13.328 4.090 1.00 78.06 212 GLN A O 1
ATOM 1739 N N . PRO A 1 213 ? -4.345 -15.386 4.782 1.00 81.00 213 PRO A N 1
ATOM 1740 C CA . PRO A 1 213 ? -3.003 -15.884 5.159 1.00 81.00 213 PRO A CA 1
ATOM 1741 C C . PRO A 1 213 ? -1.959 -15.938 4.023 1.00 81.00 213 PRO A C 1
ATOM 1743 O O . PRO A 1 213 ? -0.885 -16.512 4.167 1.00 81.00 213 PRO A O 1
ATOM 1746 N N . THR A 1 214 ? -2.272 -15.365 2.867 1.00 86.75 214 THR A N 1
ATOM 1747 C CA . THR A 1 214 ? -1.357 -15.197 1.738 1.00 86.75 214 THR A CA 1
ATOM 1748 C C . THR A 1 214 ? -1.716 -13.854 1.107 1.00 86.75 214 THR A C 1
ATOM 1750 O O . THR A 1 214 ? -2.673 -13.809 0.329 1.00 86.75 214 THR A O 1
ATOM 1753 N N . PRO A 1 215 ? -1.067 -12.742 1.484 1.00 88.00 215 PRO A N 1
ATOM 1754 C CA . PRO A 1 215 ? -1.342 -11.438 0.883 1.00 88.00 215 PRO A CA 1
ATOM 1755 C C . PRO A 1 215 ? -0.795 -11.382 -0.562 1.00 88.00 215 PRO A C 1
ATOM 1757 O O . PRO A 1 215 ? -0.077 -12.300 -0.980 1.00 88.00 215 PRO A O 1
ATOM 1760 N N . PRO A 1 216 ? -1.134 -10.349 -1.358 1.00 88.56 216 PRO A N 1
ATOM 1761 C CA . PRO A 1 216 ? -0.353 -9.995 -2.543 1.00 88.56 216 PRO A CA 1
ATOM 1762 C C . PRO A 1 216 ? 1.032 -9.466 -2.132 1.00 88.56 216 PRO A C 1
ATOM 1764 O O . PRO A 1 216 ? 1.323 -9.280 -0.947 1.00 88.56 216 PRO A O 1
ATOM 1767 N N . ASP A 1 217 ? 1.877 -9.208 -3.121 1.00 87.25 217 ASP A N 1
ATOM 1768 C CA . ASP A 1 217 ? 3.156 -8.519 -2.930 1.00 87.25 217 ASP A CA 1
ATOM 1769 C C . ASP A 1 217 ? 2.946 -7.004 -2.687 1.00 87.25 217 ASP A C 1
ATOM 1771 O O . ASP A 1 217 ? 1.821 -6.501 -2.768 1.00 87.25 217 ASP A O 1
ATOM 1775 N N . SER A 1 218 ? 4.012 -6.251 -2.377 1.00 81.81 218 SER A N 1
ATOM 1776 C CA . SER A 1 218 ? 3.926 -4.779 -2.303 1.00 81.81 218 SER A CA 1
ATOM 1777 C C . SER A 1 218 ? 3.518 -4.184 -3.659 1.00 81.81 218 SER A C 1
ATOM 1779 O O . SER A 1 218 ? 3.806 -4.790 -4.695 1.00 81.81 218 SER A O 1
ATOM 1781 N N . LEU A 1 219 ? 2.843 -3.020 -3.670 1.00 82.94 219 LEU A N 1
ATOM 1782 C CA . LEU A 1 219 ? 2.201 -2.483 -4.882 1.00 82.94 219 LEU A CA 1
ATOM 1783 C C . LEU A 1 219 ? 3.170 -2.448 -6.067 1.00 82.94 219 LEU A C 1
ATOM 1785 O O . LEU A 1 219 ? 2.880 -3.070 -7.089 1.00 82.94 219 LEU A O 1
ATOM 1789 N N . TYR A 1 220 ? 4.334 -1.813 -5.893 1.00 80.81 220 TYR A N 1
ATOM 1790 C CA . TYR A 1 220 ? 5.424 -1.823 -6.865 1.00 80.81 220 TYR A CA 1
ATOM 1791 C C . TYR A 1 220 ? 5.692 -3.221 -7.449 1.00 80.81 220 TYR A C 1
ATOM 1793 O O . TYR A 1 220 ? 5.614 -3.407 -8.662 1.00 80.81 220 TYR A O 1
ATOM 1801 N N . LYS A 1 221 ? 5.949 -4.236 -6.608 1.00 81.88 221 LYS A N 1
ATOM 1802 C CA . LYS A 1 221 ? 6.258 -5.605 -7.067 1.00 81.88 221 LYS A CA 1
ATOM 1803 C C . LYS A 1 221 ? 5.092 -6.254 -7.821 1.00 81.88 221 LYS A C 1
ATOM 1805 O O . LYS A 1 221 ? 5.337 -6.976 -8.787 1.00 81.88 221 LYS A O 1
ATOM 1810 N N . ALA A 1 222 ? 3.854 -5.993 -7.401 1.00 86.31 222 ALA A N 1
ATOM 1811 C CA . ALA A 1 222 ? 2.657 -6.556 -8.018 1.00 86.31 222 ALA A CA 1
ATOM 1812 C C . ALA A 1 222 ? 2.382 -5.993 -9.426 1.00 86.31 222 ALA A C 1
ATOM 1814 O O . ALA A 1 222 ? 1.917 -6.742 -10.283 1.00 86.31 222 ALA A O 1
ATOM 1815 N N . ILE A 1 223 ? 2.690 -4.711 -9.677 1.00 85.88 223 ILE A N 1
ATOM 1816 C CA . ILE A 1 223 ? 2.342 -4.024 -10.936 1.00 85.88 223 ILE A CA 1
ATOM 1817 C C . ILE A 1 223 ? 3.523 -3.748 -11.877 1.00 85.88 223 ILE A C 1
ATOM 1819 O O . ILE A 1 223 ? 3.291 -3.530 -13.061 1.00 85.88 223 ILE A O 1
ATOM 1823 N N . VAL A 1 224 ? 4.784 -3.778 -11.420 1.00 82.62 224 VAL A N 1
ATOM 1824 C CA . VAL A 1 224 ? 5.966 -3.440 -12.259 1.00 82.62 224 VAL A CA 1
ATOM 1825 C C . VAL A 1 224 ? 6.188 -4.387 -13.450 1.00 82.62 224 VAL A C 1
ATOM 1827 O O . VAL A 1 224 ? 7.020 -4.130 -14.316 1.00 82.62 224 VAL A O 1
ATOM 1830 N N . LYS A 1 225 ? 5.426 -5.484 -13.522 1.00 80.06 225 LYS A N 1
ATOM 1831 C CA . LYS A 1 225 ? 5.393 -6.425 -14.653 1.00 80.06 225 LYS A CA 1
ATOM 1832 C C . LYS A 1 225 ? 4.019 -6.519 -15.334 1.00 80.06 225 LYS A C 1
ATOM 1834 O O . LYS A 1 225 ? 3.861 -7.329 -16.244 1.00 80.06 225 LYS A O 1
ATOM 1839 N N . ASP A 1 226 ? 3.030 -5.737 -14.901 1.00 86.56 226 ASP A N 1
ATOM 1840 C CA . ASP A 1 226 ? 1.691 -5.718 -15.492 1.00 86.56 226 ASP A CA 1
ATOM 1841 C C . ASP A 1 226 ? 1.645 -4.683 -16.638 1.00 86.56 226 ASP A C 1
ATOM 1843 O O . ASP A 1 226 ? 1.882 -3.494 -16.407 1.00 86.56 226 ASP A O 1
ATOM 1847 N N . PRO A 1 227 ? 1.347 -5.098 -17.886 1.00 83.06 227 PRO A N 1
ATOM 1848 C CA . PRO A 1 227 ? 1.482 -4.249 -19.072 1.00 83.06 227 PRO A CA 1
ATOM 1849 C C . PRO A 1 227 ? 0.469 -3.096 -19.150 1.00 83.06 227 PRO A C 1
ATOM 1851 O O . PRO A 1 227 ? 0.557 -2.277 -20.070 1.00 83.06 227 PRO A O 1
ATOM 1854 N N . ARG A 1 228 ? -0.495 -3.019 -18.221 1.00 84.06 228 ARG A N 1
ATOM 1855 C CA . ARG A 1 228 ? -1.436 -1.895 -18.110 1.00 84.06 228 ARG A CA 1
ATOM 1856 C C . ARG A 1 228 ? -0.801 -0.636 -17.528 1.00 84.06 228 ARG A C 1
ATOM 1858 O O . ARG A 1 228 ? -1.350 0.445 -17.741 1.00 84.06 228 ARG A O 1
ATOM 1865 N N . PHE A 1 229 ? 0.310 -0.757 -16.804 1.00 86.50 229 PHE A N 1
ATOM 1866 C CA . PHE A 1 229 ? 0.897 0.339 -16.035 1.00 86.50 229 PHE A CA 1
ATOM 1867 C C . PHE A 1 229 ? 2.216 0.835 -16.628 1.00 86.50 229 PHE A C 1
ATOM 1869 O O . PHE A 1 229 ? 2.906 0.127 -17.361 1.00 86.50 229 PHE A O 1
ATOM 1876 N N . ILE A 1 230 ? 2.558 2.071 -16.278 1.00 84.19 230 ILE A N 1
ATOM 1877 C CA . ILE A 1 230 ? 3.873 2.683 -16.479 1.00 84.19 230 ILE A CA 1
ATOM 1878 C C . ILE A 1 230 ? 4.294 3.426 -15.210 1.00 84.19 230 ILE A C 1
ATOM 1880 O O . ILE A 1 230 ? 3.449 3.796 -14.389 1.00 84.19 230 ILE A O 1
ATOM 1884 N N . PHE A 1 231 ? 5.598 3.655 -15.071 1.00 80.31 231 PHE A N 1
ATOM 1885 C CA . PHE A 1 231 ? 6.188 4.397 -13.961 1.00 80.31 231 PHE A CA 1
ATOM 1886 C C . PHE A 1 231 ? 6.735 5.720 -14.476 1.00 80.31 231 PHE A C 1
ATOM 1888 O O . PHE A 1 2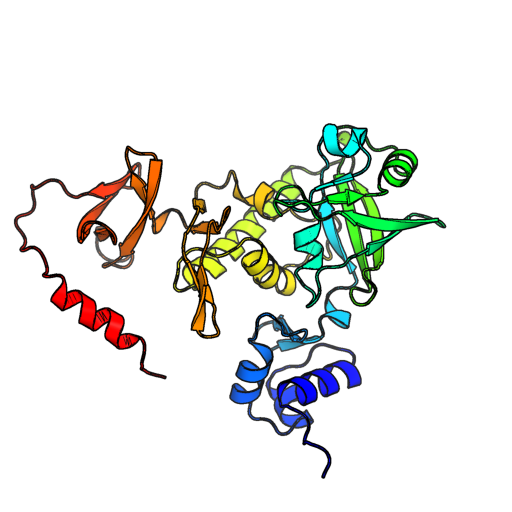31 ? 7.821 5.755 -15.050 1.00 80.31 231 PHE A O 1
ATOM 1895 N N . THR A 1 232 ? 5.982 6.798 -14.274 1.00 66.62 232 THR A N 1
ATOM 1896 C CA . THR A 1 232 ? 6.369 8.124 -14.755 1.00 66.62 232 THR A CA 1
ATOM 1897 C C . THR A 1 232 ? 7.012 8.944 -13.635 1.00 66.62 232 THR A C 1
ATOM 1899 O O . THR A 1 232 ? 6.549 8.906 -12.490 1.00 66.62 232 THR A O 1
ATOM 1902 N N . PRO A 1 233 ? 8.077 9.711 -13.916 1.00 61.12 233 PRO A N 1
ATOM 1903 C CA . PRO A 1 233 ? 8.324 10.930 -13.167 1.00 61.12 233 PRO A CA 1
ATOM 1904 C C . PRO A 1 233 ? 7.257 11.966 -13.558 1.00 61.12 233 PRO A C 1
ATOM 1906 O O . PRO A 1 233 ? 6.821 12.012 -14.712 1.00 61.12 233 PRO A O 1
ATOM 1909 N N . ARG A 1 234 ? 6.853 12.829 -12.624 1.00 57.47 234 ARG A N 1
ATOM 1910 C CA . ARG A 1 234 ? 6.188 14.095 -12.970 1.00 57.47 234 ARG A CA 1
ATOM 1911 C C . ARG A 1 234 ? 6.706 15.230 -12.110 1.00 57.47 234 ARG A C 1
ATOM 1913 O O . ARG A 1 234 ? 6.784 15.110 -10.895 1.00 57.47 234 ARG A O 1
ATOM 1920 N N . ASP A 1 235 ? 6.891 16.378 -12.739 1.00 44.34 235 ASP A N 1
ATOM 1921 C CA . ASP A 1 235 ? 7.293 17.609 -12.065 1.00 44.34 235 ASP A CA 1
ATOM 1922 C C . ASP A 1 235 ? 6.182 18.172 -11.158 1.00 44.34 235 ASP A C 1
ATOM 1924 O O . ASP A 1 235 ? 6.445 19.026 -10.307 1.00 44.34 235 ASP A O 1
ATOM 1928 N N . ARG A 1 236 ? 4.915 17.770 -11.393 1.00 45.28 236 ARG A N 1
ATOM 1929 C CA . ARG A 1 236 ? 3.704 18.331 -10.762 1.00 45.28 236 ARG A CA 1
ATOM 1930 C C . ARG A 1 236 ? 2.574 17.306 -10.573 1.00 45.28 236 ARG A C 1
ATOM 1932 O O . ARG A 1 236 ? 2.270 16.539 -11.488 1.00 45.28 236 ARG A O 1
ATOM 1939 N N . ILE A 1 237 ? 1.886 17.368 -9.427 1.00 51.12 237 ILE A N 1
ATOM 1940 C CA . ILE A 1 237 ? 0.642 16.625 -9.124 1.00 51.12 237 ILE A CA 1
ATOM 1941 C C . ILE A 1 237 ? -0.366 17.549 -8.437 1.00 51.12 237 ILE A C 1
ATOM 1943 O O . ILE A 1 237 ? -0.033 18.161 -7.426 1.00 51.12 237 ILE A O 1
ATOM 1947 N N . SER A 1 238 ? -1.614 17.576 -8.910 1.00 44.94 238 SER A N 1
ATOM 1948 C CA . SER A 1 238 ? -2.741 18.196 -8.196 1.00 44.94 238 SER A CA 1
ATOM 1949 C C . SER A 1 238 ? -3.392 17.203 -7.228 1.00 44.94 238 SER A C 1
ATOM 1951 O O . SER A 1 238 ? -3.790 16.109 -7.629 1.00 44.94 238 SER A O 1
ATOM 1953 N N . LEU A 1 239 ? -3.526 17.583 -5.958 1.00 43.84 239 LEU A N 1
ATOM 1954 C CA . LEU A 1 239 ? -4.247 16.823 -4.935 1.00 43.84 239 LEU A CA 1
ATOM 1955 C C . LEU A 1 239 ? -5.764 17.039 -5.032 1.00 43.84 239 LEU A C 1
ATOM 1957 O O . LEU A 1 239 ? -6.236 18.040 -5.566 1.00 43.84 239 LEU A O 1
ATOM 1961 N N . GLN A 1 240 ? -6.542 16.139 -4.419 1.00 37.12 240 GLN A N 1
ATOM 1962 C CA . GLN A 1 240 ? -8.008 16.256 -4.321 1.00 37.12 240 GLN A CA 1
ATOM 1963 C C . GLN A 1 240 ? -8.493 17.469 -3.498 1.00 37.12 240 GLN A C 1
ATOM 1965 O O . GLN A 1 240 ? -9.682 17.766 -3.508 1.00 37.12 240 GLN A O 1
ATOM 1970 N N . ASP A 1 241 ? -7.596 18.168 -2.797 1.00 41.62 241 ASP A N 1
ATOM 1971 C CA . ASP A 1 241 ? -7.865 19.441 -2.111 1.00 41.62 241 ASP A CA 1
ATOM 1972 C C . ASP A 1 241 ? -7.383 20.677 -2.903 1.00 41.62 241 ASP A C 1
ATOM 1974 O O . ASP A 1 241 ? -7.321 21.780 -2.363 1.00 41.62 241 ASP A O 1
ATOM 1978 N N . GLY A 1 242 ? -7.035 20.500 -4.183 1.00 39.50 242 GLY A N 1
ATOM 1979 C CA . GLY A 1 242 ? -6.618 21.567 -5.096 1.00 39.50 242 GLY A CA 1
ATOM 1980 C C . GLY A 1 242 ? -5.160 22.014 -4.956 1.00 39.50 242 GLY A C 1
ATOM 1981 O O . GLY A 1 242 ? -4.678 22.777 -5.792 1.00 39.50 242 GLY A O 1
ATOM 1982 N N . ARG A 1 243 ? -4.417 21.543 -3.943 1.00 45.47 243 ARG A N 1
ATOM 1983 C CA . ARG A 1 243 ? -2.990 21.872 -3.793 1.00 45.47 243 ARG A CA 1
ATOM 1984 C C . ARG A 1 243 ? -2.150 21.164 -4.854 1.00 45.47 243 ARG A C 1
ATOM 1986 O O . ARG A 1 243 ? -2.327 19.972 -5.089 1.00 45.47 243 ARG A O 1
ATOM 1993 N N . VAL A 1 244 ? -1.181 21.871 -5.432 1.00 45.62 244 VAL A N 1
ATOM 1994 C CA . VAL A 1 244 ? -0.207 21.295 -6.369 1.00 45.62 244 VAL A CA 1
ATOM 1995 C C . VAL A 1 244 ? 1.097 20.980 -5.631 1.00 45.62 244 VAL A C 1
ATOM 1997 O O . VAL A 1 244 ? 1.711 21.872 -5.051 1.00 45.62 244 VAL A O 1
ATOM 2000 N N . ILE A 1 245 ? 1.526 19.717 -5.658 1.00 48.25 245 ILE A N 1
ATOM 2001 C CA . ILE A 1 245 ? 2.887 19.300 -5.284 1.00 48.25 245 ILE A CA 1
ATOM 2002 C C . ILE A 1 245 ? 3.791 19.525 -6.499 1.00 48.25 245 ILE A C 1
ATOM 2004 O O . ILE A 1 245 ? 3.397 19.175 -7.612 1.00 48.25 245 ILE A O 1
ATOM 2008 N N . THR A 1 246 ? 4.990 20.077 -6.296 1.00 43.66 246 THR A N 1
ATOM 2009 C CA . THR A 1 246 ? 5.974 20.343 -7.361 1.00 43.66 246 THR A CA 1
ATOM 2010 C C . THR A 1 246 ? 7.380 19.879 -6.971 1.00 43.66 246 THR A C 1
ATOM 2012 O O . THR A 1 246 ? 7.823 20.190 -5.865 1.00 43.66 246 THR A O 1
ATOM 2015 N N . GLY A 1 247 ? 8.100 19.210 -7.875 1.00 51.28 247 GLY A N 1
ATOM 2016 C CA . GLY A 1 247 ? 9.477 18.727 -7.678 1.00 51.28 247 GLY A CA 1
ATOM 2017 C C . GLY A 1 247 ? 9.762 17.455 -8.484 1.00 51.28 247 GLY A C 1
ATOM 2018 O O . GLY A 1 247 ? 8.920 17.044 -9.273 1.00 51.28 247 GLY A O 1
ATOM 2019 N N . ASP A 1 248 ? 10.906 16.803 -8.259 1.00 49.62 248 ASP A N 1
ATOM 2020 C CA . ASP A 1 248 ? 11.228 15.495 -8.858 1.00 49.62 248 ASP A CA 1
ATOM 2021 C C . ASP A 1 248 ? 10.357 14.382 -8.236 1.00 49.62 248 ASP A C 1
ATOM 2023 O O . ASP A 1 248 ? 10.809 13.625 -7.370 1.00 49.62 248 ASP A O 1
ATOM 2027 N N . ILE A 1 249 ? 9.081 14.283 -8.629 1.00 56.56 249 ILE A N 1
ATOM 2028 C CA . ILE A 1 249 ? 8.167 13.270 -8.087 1.00 56.56 249 ILE A CA 1
ATOM 2029 C C . ILE A 1 249 ? 8.413 11.940 -8.810 1.00 56.56 249 ILE A C 1
ATOM 2031 O O . ILE A 1 249 ? 7.697 11.549 -9.735 1.00 56.56 249 ILE A O 1
ATOM 2035 N N . GLU A 1 250 ? 9.477 11.251 -8.394 1.00 58.16 250 GLU A N 1
ATOM 2036 C CA . GLU A 1 250 ? 9.791 9.895 -8.839 1.00 58.16 250 GLU A CA 1
ATOM 2037 C C . GLU A 1 250 ? 8.623 8.924 -8.545 1.00 58.16 250 GLU A C 1
ATOM 2039 O O . GLU A 1 250 ? 8.032 8.940 -7.462 1.00 58.16 250 GLU A O 1
ATOM 2044 N N . ASN A 1 251 ? 8.424 7.938 -9.426 1.00 66.88 251 ASN A N 1
ATOM 2045 C CA . ASN A 1 251 ? 7.557 6.767 -9.209 1.00 66.88 251 ASN A CA 1
ATOM 2046 C C . ASN A 1 251 ? 6.049 7.086 -9.044 1.00 66.88 251 ASN A C 1
ATOM 2048 O O . ASN A 1 251 ? 5.366 6.494 -8.202 1.00 66.88 251 ASN A O 1
ATOM 2052 N N . MET A 1 252 ? 5.490 7.966 -9.885 1.00 79.44 252 MET A N 1
ATOM 2053 C CA . MET A 1 252 ? 4.049 7.894 -10.152 1.00 79.44 252 MET A CA 1
ATOM 2054 C C . MET A 1 252 ? 3.720 6.614 -10.918 1.00 79.44 252 MET A C 1
ATOM 2056 O O . MET A 1 252 ? 4.484 6.172 -11.773 1.00 79.44 252 MET A O 1
ATOM 2060 N N . ILE A 1 253 ? 2.548 6.051 -10.650 1.00 85.19 253 ILE A N 1
ATOM 2061 C CA . ILE A 1 253 ? 2.001 4.893 -11.355 1.00 85.19 253 ILE A CA 1
ATOM 2062 C C . ILE A 1 253 ? 0.863 5.397 -12.236 1.00 85.19 253 ILE A C 1
ATOM 2064 O O . ILE A 1 253 ? -0.140 5.898 -11.724 1.00 85.19 253 ILE A O 1
ATOM 2068 N N . GLY A 1 254 ? 1.031 5.280 -13.553 1.00 86.56 254 GLY A N 1
ATOM 2069 C CA . GLY A 1 254 ? 0.053 5.691 -14.560 1.00 86.56 254 GLY A CA 1
ATOM 2070 C C . GLY A 1 254 ? -0.516 4.518 -15.349 1.00 86.56 254 GLY A C 1
ATOM 2071 O O . GLY A 1 254 ? 0.136 3.485 -15.496 1.00 86.56 254 GLY A O 1
ATOM 2072 N N . LEU A 1 255 ? -1.726 4.679 -15.889 1.00 83.94 255 LEU A N 1
ATOM 2073 C CA . LEU A 1 255 ? -2.300 3.715 -16.831 1.00 83.94 255 LEU A CA 1
ATOM 2074 C C . LEU A 1 255 ? -1.787 3.967 -18.250 1.00 83.94 255 LEU A C 1
ATOM 2076 O O . LEU A 1 255 ? -2.125 4.974 -18.870 1.00 83.94 255 LEU A O 1
ATOM 2080 N N . LYS A 1 256 ? -1.043 3.005 -18.805 1.00 82.44 256 LYS A N 1
ATOM 2081 C CA . LYS A 1 256 ? -0.363 3.083 -20.109 1.00 82.44 256 LYS A CA 1
ATOM 2082 C C . LYS A 1 256 ? -1.272 3.531 -21.259 1.00 82.44 256 LYS A C 1
ATOM 2084 O O . LYS A 1 256 ? -0.814 4.212 -22.169 1.00 82.44 256 LYS A O 1
ATOM 2089 N N . LYS A 1 257 ? -2.572 3.207 -21.210 1.00 81.25 257 LYS A N 1
ATOM 2090 C CA . LYS A 1 257 ? -3.544 3.611 -22.244 1.00 81.25 257 LYS A CA 1
ATOM 2091 C C . LYS A 1 257 ? -3.784 5.126 -22.358 1.00 81.25 257 LYS A C 1
ATOM 2093 O O . LYS A 1 257 ? -4.439 5.541 -23.307 1.00 81.25 257 LYS A O 1
ATOM 2098 N N . TYR A 1 258 ? -3.260 5.939 -21.439 1.00 81.44 258 TYR A N 1
ATOM 2099 C CA . TYR A 1 258 ? -3.345 7.405 -21.470 1.00 81.44 258 TYR A CA 1
ATOM 2100 C C . TYR A 1 258 ? -2.009 8.092 -21.794 1.00 81.44 258 TYR A C 1
ATOM 2102 O O . TYR A 1 258 ? -1.942 9.314 -21.732 1.00 81.44 258 TYR A O 1
ATOM 2110 N N . PHE A 1 259 ? -0.944 7.346 -22.115 1.00 82.00 259 PHE A N 1
ATOM 2111 C CA . PHE A 1 259 ? 0.394 7.915 -22.298 1.00 82.00 259 PHE A CA 1
ATOM 2112 C C . PHE A 1 259 ? 1.051 7.486 -23.612 1.00 82.00 259 PHE A C 1
ATOM 2114 O O . PHE A 1 259 ? 0.989 6.324 -24.019 1.00 82.00 259 PHE A O 1
ATOM 2121 N N . PHE A 1 260 ? 1.708 8.445 -24.255 1.00 83.69 260 PHE A N 1
ATOM 2122 C CA . PHE A 1 260 ? 2.551 8.272 -25.427 1.00 83.69 260 PHE A CA 1
ATOM 2123 C C . PHE A 1 260 ? 4.019 8.213 -24.999 1.00 83.69 260 PHE A C 1
ATOM 2125 O O . PHE A 1 260 ? 4.511 9.145 -24.366 1.00 83.69 260 PHE A O 1
ATOM 2132 N N . HIS A 1 261 ? 4.706 7.131 -25.365 1.00 82.69 261 HIS A N 1
ATOM 2133 C CA . HIS A 1 261 ? 6.136 6.975 -25.115 1.00 82.69 261 HIS A CA 1
ATOM 2134 C C . HIS A 1 261 ? 6.939 7.544 -26.290 1.00 82.69 261 HIS A C 1
ATOM 2136 O O . HIS A 1 261 ? 6.770 7.108 -27.432 1.00 82.69 261 HIS A O 1
ATOM 2142 N N . THR A 1 262 ? 7.802 8.518 -26.022 1.00 80.00 262 THR A N 1
ATOM 2143 C CA . THR A 1 262 ? 8.590 9.216 -27.041 1.00 80.00 262 THR A CA 1
ATOM 2144 C C . THR A 1 262 ? 9.893 8.488 -27.386 1.00 80.00 262 THR A C 1
ATOM 2146 O O . THR A 1 262 ? 10.377 7.632 -26.648 1.00 80.00 262 THR A O 1
ATOM 2149 N N . ALA A 1 263 ? 10.523 8.872 -28.502 1.00 77.94 263 ALA A N 1
ATOM 2150 C CA . ALA A 1 263 ? 11.828 8.338 -28.903 1.00 77.94 263 ALA A CA 1
ATOM 2151 C C . ALA A 1 263 ? 12.989 8.769 -27.976 1.00 77.94 263 ALA A C 1
ATOM 2153 O O . ALA A 1 263 ? 14.016 8.095 -27.943 1.00 77.94 263 ALA A O 1
ATOM 2154 N N . ASP A 1 264 ? 12.830 9.859 -27.215 1.00 78.12 264 ASP A N 1
ATOM 2155 C CA . ASP A 1 264 ? 13.752 10.301 -26.157 1.00 78.12 264 ASP A CA 1
ATOM 2156 C C . ASP A 1 264 ? 13.398 9.736 -24.761 1.00 78.12 264 ASP A C 1
ATOM 2158 O O . ASP A 1 264 ? 14.002 10.131 -23.766 1.00 78.12 264 ASP A O 1
ATOM 2162 N N . GLY A 1 265 ? 12.467 8.774 -24.680 1.00 73.94 265 GLY A N 1
ATOM 2163 C CA . GLY A 1 265 ? 12.199 7.978 -23.475 1.00 73.94 265 GLY A CA 1
ATOM 2164 C C . GLY A 1 265 ? 11.281 8.629 -22.435 1.00 73.94 265 GLY A C 1
ATOM 2165 O O . GLY A 1 265 ? 11.295 8.217 -21.274 1.00 73.94 265 GLY A O 1
ATOM 2166 N N . ARG A 1 266 ? 10.497 9.643 -22.821 1.00 79.19 266 ARG A N 1
ATOM 2167 C CA . ARG A 1 266 ? 9.515 10.331 -21.967 1.00 79.19 266 ARG A CA 1
ATOM 2168 C C . ARG A 1 266 ? 8.113 9.757 -22.175 1.00 79.19 266 ARG A C 1
ATOM 2170 O O . ARG A 1 266 ? 7.759 9.352 -23.277 1.00 79.19 266 ARG A O 1
ATOM 2177 N N . ASP A 1 267 ? 7.292 9.786 -21.128 1.00 80.94 267 ASP A N 1
ATOM 2178 C CA . ASP A 1 267 ? 5.876 9.403 -21.181 1.00 80.94 267 ASP A CA 1
ATOM 2179 C C . ASP A 1 267 ? 4.984 10.654 -21.108 1.00 80.94 267 ASP A C 1
ATOM 2181 O O . ASP A 1 267 ? 4.753 11.211 -20.031 1.00 80.94 267 ASP A O 1
ATOM 2185 N N . ILE A 1 268 ? 4.467 11.100 -22.255 1.00 79.81 268 ILE A N 1
ATOM 2186 C CA . ILE A 1 268 ? 3.601 12.285 -22.369 1.00 79.81 268 ILE A CA 1
ATOM 2187 C C . ILE A 1 268 ? 2.131 11.865 -22.245 1.00 79.81 268 ILE A C 1
ATOM 2189 O O . ILE A 1 268 ? 1.725 10.842 -22.792 1.00 79.81 268 ILE A O 1
ATOM 2193 N N . LEU A 1 269 ? 1.309 12.649 -21.541 1.00 79.50 269 LEU A N 1
ATOM 2194 C CA . LEU A 1 269 ? -0.131 12.398 -21.431 1.00 79.50 269 LEU A CA 1
ATOM 2195 C C . LEU A 1 269 ? -0.838 12.606 -22.789 1.00 79.50 269 LEU A C 1
ATOM 2197 O O . LEU A 1 269 ? -0.497 13.501 -23.563 1.00 79.50 269 LEU A O 1
ATOM 2201 N N . VAL A 1 270 ? -1.855 11.790 -23.064 1.00 77.62 270 VAL A N 1
ATOM 2202 C CA . VAL A 1 270 ? -2.728 11.916 -24.236 1.00 77.62 270 VAL A CA 1
ATOM 2203 C C . VAL A 1 270 ? -4.144 12.257 -23.781 1.00 77.62 270 VAL A C 1
ATOM 2205 O O . VAL A 1 270 ? -4.771 11.497 -23.043 1.00 77.62 270 VAL A O 1
ATOM 2208 N N . SER A 1 271 ? -4.661 13.390 -24.256 1.00 79.62 271 SER A N 1
ATOM 2209 C CA . SER A 1 271 ? -6.071 13.757 -24.111 1.00 79.62 271 SER A CA 1
ATOM 2210 C C . SER A 1 271 ? -6.901 12.906 -25.073 1.00 79.62 271 SER A C 1
ATOM 2212 O O . SER A 1 271 ? -6.744 13.025 -26.287 1.00 79.62 271 SER A O 1
ATOM 2214 N N . ILE A 1 272 ? -7.734 11.999 -24.557 1.00 76.62 272 ILE A N 1
ATOM 2215 C CA . ILE A 1 272 ? -8.518 11.062 -25.378 1.00 76.62 272 ILE A CA 1
ATOM 2216 C C . ILE A 1 272 ? -9.838 11.725 -25.782 1.00 76.62 272 ILE A C 1
ATOM 2218 O O . ILE A 1 272 ? -10.618 12.123 -24.923 1.00 76.62 272 ILE A O 1
ATOM 2222 N N . GLN A 1 273 ? -10.103 11.817 -27.088 1.00 70.44 273 GLN A N 1
ATOM 2223 C CA . GLN A 1 273 ? -11.292 12.493 -27.628 1.00 70.44 273 GLN A CA 1
ATOM 2224 C C . GLN A 1 273 ? -12.475 11.538 -27.873 1.00 70.44 273 GLN A C 1
ATOM 2226 O O . GLN A 1 273 ? -13.610 11.982 -28.020 1.00 70.44 273 GLN A O 1
ATOM 2231 N N . THR A 1 274 ? -12.219 10.230 -27.955 1.00 62.56 274 THR A N 1
ATOM 2232 C CA . THR A 1 274 ? -13.206 9.213 -28.358 1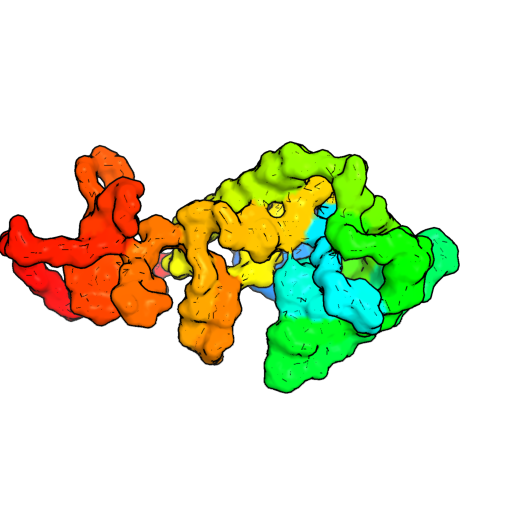.00 62.56 274 THR A CA 1
ATOM 2233 C C . THR A 1 274 ? -13.205 8.035 -27.388 1.00 62.56 274 THR A C 1
ATOM 2235 O O . THR A 1 274 ? -12.170 7.401 -27.176 1.00 62.56 274 THR A O 1
ATOM 2238 N N . ASP A 1 275 ? -14.368 7.757 -26.794 1.00 51.75 275 ASP A N 1
ATOM 2239 C CA . ASP A 1 275 ? -14.586 6.580 -25.946 1.00 51.75 275 ASP A CA 1
ATOM 2240 C C . ASP A 1 275 ? -14.946 5.339 -26.794 1.00 51.75 275 ASP A C 1
ATOM 2242 O O . ASP A 1 275 ? -15.157 5.434 -28.006 1.00 51.75 275 ASP A O 1
ATOM 2246 N N . GLU A 1 276 ? -14.939 4.153 -26.183 1.00 52.97 276 GLU A N 1
ATOM 2247 C CA . GLU A 1 276 ? -14.587 2.886 -26.854 1.00 52.97 276 GLU A CA 1
ATOM 2248 C C . GLU A 1 276 ? -15.587 2.326 -27.905 1.00 52.97 276 GLU A C 1
ATOM 2250 O O . GLU A 1 276 ? -15.321 1.263 -28.467 1.00 52.97 276 GLU A O 1
ATOM 2255 N N . GLU A 1 277 ? -16.691 3.014 -28.227 1.00 43.16 277 GLU A N 1
ATOM 2256 C CA . GLU A 1 277 ? -17.758 2.501 -29.114 1.00 43.16 277 GLU A CA 1
ATOM 2257 C C . GLU A 1 277 ? -17.525 2.701 -30.630 1.00 43.16 277 GLU A C 1
ATOM 2259 O O . GLU A 1 277 ? -18.015 1.898 -31.426 1.00 43.16 277 GLU A O 1
ATOM 2264 N N . PHE A 1 278 ? -16.773 3.723 -31.067 1.00 38.50 278 PHE A N 1
ATOM 2265 C CA . PHE A 1 278 ? -16.726 4.133 -32.488 1.00 38.50 278 PHE A CA 1
ATOM 2266 C C . PHE A 1 278 ? -15.356 3.983 -33.173 1.00 38.50 278 PHE A C 1
ATOM 2268 O O . PHE A 1 278 ? -14.709 4.957 -33.548 1.00 38.50 278 PHE A O 1
ATOM 2275 N N . GLY A 1 279 ? -14.953 2.734 -33.426 1.00 45.84 279 GLY A N 1
ATOM 2276 C CA . GLY A 1 279 ? -14.073 2.349 -34.548 1.00 45.84 279 GLY A CA 1
ATOM 2277 C C . GLY A 1 279 ? -12.585 2.735 -34.497 1.00 45.84 279 GLY A C 1
ATOM 2278 O O . GLY A 1 279 ? -11.776 2.072 -35.143 1.00 45.84 279 GLY A O 1
ATOM 2279 N N . GLY A 1 280 ? -12.192 3.743 -33.720 1.00 54.66 280 GLY A N 1
ATOM 2280 C CA . GLY A 1 280 ? -10.805 4.179 -33.580 1.00 54.66 280 GLY A CA 1
ATOM 2281 C C . GLY A 1 280 ? -10.612 5.030 -32.331 1.00 54.66 280 GLY A C 1
ATOM 2282 O O . GLY A 1 280 ? -11.447 5.867 -32.007 1.00 54.66 280 GLY A O 1
ATOM 2283 N N . LYS A 1 281 ? -9.503 4.812 -31.621 1.00 72.69 281 LYS A N 1
ATOM 2284 C CA . LYS A 1 281 ? -9.132 5.605 -30.445 1.00 72.69 281 LYS A CA 1
ATOM 2285 C C . LYS A 1 281 ? -8.239 6.761 -30.880 1.00 72.69 281 LYS A C 1
ATOM 2287 O O . LYS A 1 281 ? -7.059 6.561 -31.174 1.00 72.69 281 LYS A O 1
ATOM 2292 N N . TYR A 1 282 ? -8.826 7.951 -30.921 1.00 81.44 282 TYR A N 1
ATOM 2293 C CA . TYR A 1 282 ? -8.156 9.207 -31.249 1.00 81.44 282 TYR A CA 1
ATOM 2294 C C . TYR A 1 282 ? -7.955 10.073 -30.006 1.00 81.44 282 TYR A C 1
ATOM 2296 O O . TYR A 1 282 ? -8.777 10.074 -29.082 1.00 81.44 282 TYR A O 1
ATOM 2304 N N . GLY A 1 283 ? -6.877 10.850 -30.014 1.00 81.06 283 GLY A N 1
ATOM 2305 C CA . GLY A 1 283 ? -6.560 11.806 -28.963 1.00 81.06 283 GLY A CA 1
ATOM 2306 C C . GLY A 1 283 ? -5.559 12.863 -29.419 1.00 81.06 283 GLY A C 1
ATOM 2307 O O . GLY A 1 283 ? -5.275 12.983 -30.609 1.00 81.06 283 GLY A O 1
ATOM 2308 N N . TRP A 1 284 ? -5.010 13.602 -28.461 1.00 83.56 284 TRP A N 1
ATOM 2309 C CA . TRP A 1 284 ? -4.078 14.709 -28.680 1.00 83.56 284 TRP A CA 1
ATOM 2310 C C . TRP A 1 284 ? -2.930 14.645 -27.672 1.00 83.56 284 TRP A C 1
ATOM 2312 O O . TRP A 1 284 ? -3.155 14.417 -26.482 1.00 83.56 284 TRP A O 1
ATOM 2322 N N . CYS A 1 285 ? -1.698 14.835 -28.139 1.00 82.25 285 CYS A N 1
ATOM 2323 C CA . CYS A 1 285 ? -0.513 14.894 -27.284 1.00 82.25 285 CYS A CA 1
ATOM 2324 C C . CYS A 1 285 ? -0.509 16.211 -26.494 1.00 82.25 285 CYS A C 1
ATOM 2326 O O . CYS A 1 285 ? -0.502 17.279 -27.102 1.00 82.25 285 CYS A O 1
ATOM 2328 N N . THR A 1 286 ? -0.478 16.177 -25.156 1.00 78.12 286 THR A N 1
ATOM 2329 C CA . THR A 1 286 ? -0.617 17.409 -24.345 1.00 78.12 286 THR A CA 1
ATOM 2330 C C . THR A 1 286 ? 0.603 18.342 -24.384 1.00 78.12 286 THR A C 1
ATOM 2332 O O . THR A 1 286 ? 0.551 19.436 -23.828 1.00 78.12 286 THR A O 1
ATOM 2335 N N . GLU A 1 287 ? 1.713 17.925 -25.002 1.00 81.31 287 GLU A N 1
ATOM 2336 C CA . GLU A 1 287 ? 2.931 18.736 -25.144 1.00 81.31 287 GLU A CA 1
ATOM 2337 C C . GLU A 1 287 ? 2.951 19.501 -26.478 1.00 81.31 287 GLU A C 1
ATOM 2339 O O . GLU A 1 287 ? 2.964 20.734 -26.495 1.00 81.31 287 GLU A O 1
ATOM 2344 N N . CYS A 1 288 ? 2.910 18.779 -27.604 1.00 82.50 288 CYS A N 1
ATOM 2345 C CA . CYS A 1 288 ? 2.975 19.365 -28.947 1.00 82.50 288 CYS A CA 1
ATOM 2346 C C . CYS A 1 288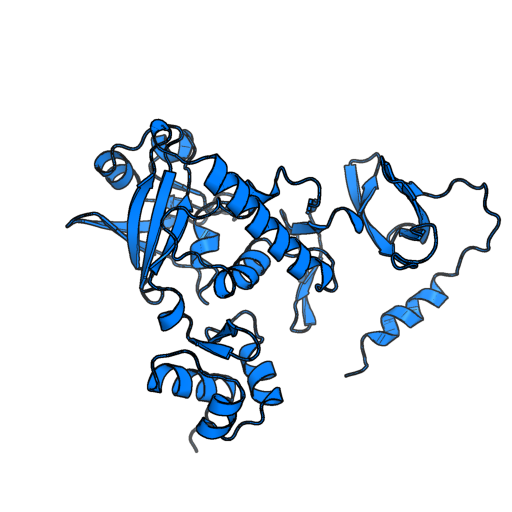 ? 1.606 19.709 -29.554 1.00 82.50 288 CYS A C 1
ATOM 2348 O O . CYS A 1 288 ? 1.567 20.458 -30.522 1.00 82.50 288 CYS A O 1
ATOM 2350 N N . TRP A 1 289 ? 0.502 19.196 -28.994 1.00 81.19 289 TRP A N 1
ATOM 2351 C CA . TRP A 1 289 ? -0.867 19.326 -29.524 1.00 81.19 289 TRP A CA 1
ATOM 2352 C C . TRP A 1 289 ? -1.080 18.668 -30.896 1.00 81.19 289 TRP A C 1
ATOM 2354 O O . TRP A 1 289 ? -2.093 18.893 -31.549 1.00 81.19 289 TRP A O 1
ATOM 2364 N N . GLY A 1 290 ? -0.168 17.776 -31.297 1.00 82.88 290 GLY A N 1
ATOM 2365 C CA . GLY A 1 290 ? -0.334 16.900 -32.453 1.00 82.88 290 GLY A CA 1
ATOM 2366 C C . GLY A 1 290 ? -1.400 15.822 -32.221 1.00 82.88 290 GLY A C 1
ATOM 2367 O O . GLY A 1 290 ? -1.581 15.322 -31.103 1.00 82.88 290 GLY A O 1
ATOM 2368 N N . ARG A 1 291 ? -2.099 15.449 -33.299 1.00 83.75 291 ARG A N 1
ATOM 2369 C CA . ARG A 1 291 ? -3.138 14.411 -33.292 1.00 83.75 291 ARG A CA 1
ATOM 2370 C C . ARG A 1 291 ? -2.527 13.024 -33.088 1.00 83.75 291 ARG A C 1
ATOM 2372 O O . ARG A 1 291 ? -1.566 12.650 -33.757 1.00 83.75 291 ARG A O 1
ATOM 2379 N N . MET A 1 292 ? -3.137 12.240 -32.207 1.00 84.94 292 MET A N 1
ATOM 2380 C CA . MET A 1 292 ? -2.699 10.902 -31.815 1.00 84.94 292 MET A CA 1
ATOM 2381 C C . MET A 1 292 ? -3.703 9.831 -32.246 1.00 84.94 292 MET A C 1
ATOM 2383 O O . MET A 1 292 ? -4.920 10.026 -32.178 1.00 84.94 292 MET A O 1
ATOM 2387 N N . VAL A 1 293 ? -3.179 8.668 -32.632 1.00 86.88 293 VAL A N 1
ATOM 2388 C CA . VAL A 1 293 ? -3.937 7.449 -32.945 1.00 86.88 293 VAL A CA 1
ATOM 2389 C C . VAL A 1 293 ? -3.408 6.313 -32.073 1.00 86.88 293 VAL A C 1
ATOM 2391 O O . VAL A 1 293 ? -2.195 6.149 -31.935 1.00 86.88 293 VAL A O 1
ATOM 2394 N N . TRP A 1 294 ? -4.306 5.535 -31.468 1.00 82.56 294 TRP A N 1
ATOM 2395 C CA . TRP A 1 294 ? -3.947 4.338 -30.708 1.00 82.56 294 TRP A CA 1
ATOM 2396 C C . TRP A 1 294 ? -4.058 3.083 -31.576 1.00 82.56 294 TRP A C 1
ATOM 2398 O O . TRP A 1 294 ? -5.141 2.714 -32.036 1.00 82.56 294 TRP A O 1
ATOM 2408 N N . GLU A 1 295 ? -2.947 2.370 -31.723 1.00 78.69 295 GLU A N 1
ATOM 2409 C CA . GLU A 1 295 ? -2.863 1.100 -32.438 1.00 78.69 295 GLU A CA 1
ATOM 2410 C C . GLU A 1 295 ? -2.662 -0.058 -31.458 1.00 78.69 295 GLU A C 1
ATOM 2412 O O . GLU A 1 295 ? -1.794 -0.020 -30.588 1.00 78.69 295 GLU A O 1
ATOM 2417 N N . LYS A 1 296 ? -3.437 -1.139 -31.621 1.00 72.56 296 LYS A N 1
ATOM 2418 C CA . LYS A 1 296 ? -3.512 -2.273 -30.675 1.00 72.56 296 LYS A CA 1
ATOM 2419 C C . LYS A 1 296 ? -2.153 -2.865 -30.261 1.00 72.56 296 LYS A C 1
ATOM 2421 O O . LYS A 1 296 ? -2.036 -3.357 -29.142 1.00 72.56 296 LYS A O 1
ATOM 2426 N N . ASN A 1 297 ? -1.164 -2.833 -31.154 1.00 71.19 297 ASN A N 1
ATOM 2427 C CA . ASN A 1 297 ? 0.140 -3.475 -30.964 1.00 71.19 297 ASN A CA 1
ATOM 2428 C C . ASN A 1 297 ? 1.273 -2.489 -30.615 1.00 71.19 297 ASN A C 1
ATOM 2430 O O . ASN A 1 297 ? 2.338 -2.934 -30.199 1.00 71.19 297 ASN A O 1
ATOM 2434 N N . ILE A 1 298 ? 1.063 -1.182 -30.809 1.00 74.25 298 ILE A N 1
ATOM 2435 C CA . ILE A 1 298 ? 2.094 -0.132 -30.691 1.00 74.25 298 ILE A CA 1
ATOM 2436 C C . ILE A 1 298 ? 1.761 0.844 -29.547 1.00 74.25 298 ILE A C 1
ATOM 2438 O O . ILE A 1 298 ? 2.663 1.354 -28.887 1.00 74.25 298 ILE A O 1
ATOM 2442 N N . GLY A 1 299 ? 0.475 1.034 -29.239 1.00 78.44 299 GLY A N 1
ATOM 2443 C CA . GLY A 1 299 ? -0.013 2.055 -28.317 1.00 78.44 299 GLY A CA 1
ATOM 2444 C C . GLY A 1 299 ? -0.325 3.354 -29.055 1.00 78.44 299 GLY A C 1
ATOM 2445 O O . GLY A 1 299 ? -0.713 3.330 -30.222 1.00 78.44 299 GLY A O 1
ATOM 2446 N N . TRP A 1 300 ? -0.176 4.491 -28.376 1.00 84.44 300 TRP A N 1
ATOM 2447 C CA . TRP A 1 300 ? -0.297 5.801 -29.012 1.00 84.44 300 TRP A CA 1
ATOM 2448 C C . TRP A 1 300 ? 0.879 6.070 -29.955 1.00 84.44 300 TRP A C 1
ATOM 2450 O O . TRP A 1 300 ? 2.032 5.839 -29.598 1.00 84.44 300 TRP A O 1
ATOM 2460 N N . ARG A 1 301 ? 0.584 6.647 -31.118 1.00 84.88 301 ARG A N 1
ATOM 2461 C CA . ARG A 1 301 ? 1.545 7.350 -31.977 1.00 84.88 301 ARG A CA 1
ATOM 2462 C C . ARG A 1 301 ? 0.910 8.619 -32.535 1.00 84.88 301 ARG A C 1
ATOM 2464 O O . ARG A 1 301 ? -0.315 8.742 -32.532 1.00 84.88 301 ARG A O 1
ATOM 2471 N N . HIS A 1 302 ? 1.726 9.533 -33.049 1.00 85.75 302 HIS A N 1
ATOM 2472 C CA . HIS A 1 302 ? 1.211 10.617 -33.880 1.00 85.75 302 HIS A CA 1
ATOM 2473 C C . HIS A 1 302 ? 0.544 10.042 -35.139 1.00 85.75 302 HIS A C 1
ATOM 2475 O O . HIS A 1 302 ? 0.980 9.017 -35.683 1.00 85.75 302 HIS A O 1
ATOM 2481 N N . ALA A 1 303 ? -0.520 10.700 -35.596 1.00 80.25 303 ALA A N 1
ATOM 2482 C CA . ALA A 1 303 ? -0.960 10.558 -36.975 1.00 80.25 303 ALA A CA 1
ATOM 2483 C C . ALA A 1 303 ? 0.169 11.043 -37.901 1.00 80.25 303 ALA A C 1
ATOM 2485 O O . ALA A 1 303 ? 0.832 12.031 -37.596 1.00 80.25 303 ALA A O 1
ATOM 2486 N N . ASN A 1 304 ? 0.374 10.347 -39.018 1.00 66.25 304 ASN A N 1
ATOM 2487 C CA . ASN A 1 304 ? 1.130 10.915 -40.134 1.00 66.25 304 ASN A CA 1
ATOM 2488 C C . ASN A 1 304 ? 0.199 11.889 -40.881 1.00 66.25 304 ASN A C 1
ATOM 2490 O O . ASN A 1 304 ? -1.019 11.826 -40.691 1.00 66.25 304 ASN A O 1
ATOM 2494 N N . ASP A 1 305 ? 0.739 12.709 -41.781 1.00 50.88 305 ASP A N 1
ATOM 2495 C CA . ASP A 1 305 ? 0.016 13.779 -42.500 1.00 50.88 305 ASP A CA 1
ATOM 2496 C C . ASP A 1 305 ? -1.086 13.293 -43.481 1.00 50.88 305 ASP A C 1
ATOM 2498 O O . ASP A 1 305 ? -1.648 14.065 -44.249 1.00 50.88 305 ASP A O 1
ATOM 2502 N N . GLU A 1 306 ? -1.454 12.009 -43.438 1.00 46.62 306 GLU A N 1
ATOM 2503 C CA . GLU A 1 306 ? -2.475 11.332 -44.256 1.00 46.62 306 GLU A CA 1
ATOM 2504 C C . GLU A 1 306 ? -3.929 11.709 -43.875 1.00 46.62 306 GLU A C 1
ATOM 2506 O O . GLU A 1 306 ? -4.880 10.998 -44.204 1.00 46.62 306 GLU A O 1
ATOM 2511 N N . CYS A 1 307 ? -4.123 12.808 -43.143 1.00 42.47 307 CYS A N 1
ATOM 2512 C CA . CYS A 1 307 ? -5.423 13.330 -42.722 1.00 42.47 307 CYS A CA 1
ATOM 2513 C C . CYS A 1 307 ? -5.395 14.864 -42.677 1.00 42.47 307 CYS A C 1
ATOM 2515 O O . CYS A 1 307 ? -5.188 15.441 -41.610 1.00 42.47 307 CYS A O 1
ATOM 2517 N N . GLU A 1 308 ? -5.672 15.508 -43.814 1.00 39.59 308 GLU A N 1
ATOM 2518 C CA . GLU A 1 308 ? -5.965 16.946 -43.894 1.00 39.59 308 GLU A CA 1
ATOM 2519 C C . GLU A 1 308 ? -7.219 17.286 -43.063 1.00 39.59 308 GLU A C 1
ATOM 2521 O O . GLU A 1 308 ? -8.353 17.197 -43.534 1.00 39.59 308 GLU A O 1
ATOM 2526 N N . ILE A 1 309 ? -7.016 17.648 -41.796 1.00 47.22 309 ILE A N 1
ATOM 2527 C CA . ILE A 1 309 ? -8.012 18.260 -40.912 1.00 47.22 309 ILE A CA 1
ATOM 2528 C C . ILE A 1 309 ? -7.290 19.372 -40.151 1.00 47.22 309 ILE A C 1
ATOM 2530 O O . ILE A 1 309 ? -6.180 19.161 -39.665 1.00 47.22 309 ILE A O 1
ATOM 2534 N N . GLU A 1 310 ? -7.913 20.546 -40.078 1.00 44.06 310 GLU A N 1
ATOM 2535 C CA . GLU A 1 310 ? -7.326 21.776 -39.538 1.00 44.06 310 GLU A CA 1
ATOM 2536 C C . GLU A 1 310 ? -6.756 21.591 -38.118 1.00 44.06 310 GLU A C 1
ATOM 2538 O O . GLU A 1 310 ? -7.383 20.972 -37.251 1.00 44.06 310 GLU A O 1
ATOM 2543 N N . GLU A 1 311 ? -5.569 22.158 -37.866 1.00 46.69 311 GLU A N 1
ATOM 2544 C CA . GLU A 1 311 ? -4.998 22.232 -36.519 1.00 46.69 311 GLU A CA 1
ATOM 2545 C C . GLU A 1 311 ? -5.943 23.025 -35.607 1.00 46.69 311 GLU A C 1
ATOM 2547 O O . GLU A 1 311 ? -6.204 24.205 -35.841 1.00 46.69 311 GLU A O 1
ATOM 2552 N N . VAL A 1 312 ? -6.455 22.390 -34.549 1.00 48.88 312 VAL A N 1
ATOM 2553 C CA . VAL A 1 312 ? -7.326 23.067 -33.579 1.00 48.88 312 VAL A CA 1
ATOM 2554 C C . VAL A 1 312 ? -6.486 24.087 -32.793 1.00 48.88 312 VAL A C 1
ATOM 2556 O O . VAL A 1 312 ? -5.582 23.663 -32.065 1.00 48.88 312 VAL A O 1
ATOM 2559 N N . PRO A 1 313 ? -6.760 25.406 -32.883 1.00 48.88 313 PRO A N 1
ATOM 2560 C CA . PRO A 1 313 ? -5.924 26.418 -32.241 1.00 48.88 313 PRO A CA 1
ATOM 2561 C C . PRO A 1 313 ? -5.869 26.250 -30.718 1.00 48.88 313 PRO A C 1
ATOM 2563 O O . PRO A 1 313 ? -6.848 25.834 -30.089 1.00 48.88 313 PRO A O 1
ATOM 2566 N N . LYS A 1 314 ? -4.737 26.605 -30.096 1.00 45.47 314 LYS A N 1
ATOM 2567 C CA . LYS A 1 314 ? -4.528 26.442 -28.641 1.00 45.47 314 LYS A CA 1
ATOM 2568 C C . LYS A 1 314 ? -5.579 27.173 -27.802 1.00 45.47 314 LYS A C 1
ATOM 2570 O O . LYS A 1 314 ? -5.961 26.692 -26.738 1.00 45.47 314 LYS A O 1
ATOM 2575 N N . GLU A 1 315 ? -6.099 28.287 -28.303 1.00 48.88 315 GLU A N 1
ATOM 2576 C CA . GLU A 1 315 ? -7.165 29.074 -27.686 1.00 48.88 315 GLU A CA 1
ATOM 2577 C C . GLU A 1 315 ? -8.460 28.269 -27.486 1.00 48.88 315 GLU A C 1
ATOM 2579 O O . GLU A 1 315 ? -9.204 28.534 -26.542 1.00 48.88 315 GLU A O 1
ATOM 2584 N N . PHE A 1 316 ? -8.719 27.263 -28.329 1.00 44.50 316 PHE A N 1
ATOM 2585 C CA . PHE A 1 316 ? -9.913 26.419 -28.249 1.00 44.50 316 PHE A CA 1
ATOM 2586 C C . PHE A 1 316 ? -9.884 25.495 -27.017 1.00 44.50 316 PHE A C 1
ATOM 2588 O O . PHE A 1 316 ? -10.915 25.253 -26.392 1.00 44.50 316 PHE A O 1
ATOM 2595 N N . TRP A 1 317 ? -8.698 25.026 -26.615 1.00 45.78 317 TRP A N 1
ATOM 2596 C CA . TRP A 1 317 ? -8.522 24.125 -25.468 1.00 45.78 317 TRP A CA 1
ATOM 2597 C C . TRP A 1 317 ? -8.446 24.861 -24.120 1.00 45.78 317 TRP A C 1
ATOM 2599 O O . TRP A 1 317 ? -8.780 24.281 -23.082 1.00 45.78 317 TRP A O 1
ATOM 2609 N N . ASN A 1 318 ? -8.162 26.168 -24.120 1.00 42.50 318 ASN A N 1
ATOM 2610 C CA . ASN A 1 318 ? -8.315 27.014 -22.927 1.00 42.50 318 ASN A CA 1
ATOM 2611 C C . ASN A 1 318 ? -9.773 27.024 -22.408 1.00 42.50 318 ASN A C 1
ATOM 2613 O O . ASN A 1 318 ? -10.008 27.210 -21.214 1.00 42.50 318 ASN A O 1
ATOM 2617 N N . PHE A 1 319 ? -10.768 26.757 -23.268 1.00 37.25 319 PHE A N 1
ATOM 2618 C CA . PHE A 1 319 ? -12.160 26.572 -22.839 1.00 37.25 319 PHE A CA 1
ATOM 2619 C C . PHE A 1 319 ? -12.416 25.241 -22.115 1.00 37.25 319 PHE A C 1
ATOM 2621 O O . PHE A 1 319 ? -13.303 25.186 -21.264 1.00 37.25 319 PHE A O 1
ATOM 2628 N N . THR A 1 320 ? -11.632 24.187 -22.367 1.00 36.22 320 THR A N 1
ATOM 2629 C CA . THR A 1 320 ? -11.723 22.952 -21.565 1.00 36.22 320 THR A CA 1
ATOM 2630 C C . THR A 1 320 ? -11.090 23.099 -20.180 1.00 36.22 320 THR A C 1
ATOM 2632 O O . THR A 1 320 ? -11.607 22.517 -19.229 1.00 36.22 320 THR A O 1
ATOM 2635 N N . GLU A 1 321 ? -10.071 23.952 -20.010 1.00 35.12 321 GLU A N 1
ATOM 2636 C CA . GLU A 1 321 ? -9.600 24.333 -18.666 1.00 35.12 321 GLU A CA 1
ATOM 2637 C C . GLU A 1 321 ? -10.645 25.162 -17.893 1.00 35.12 321 GLU A C 1
ATOM 2639 O O . GLU A 1 321 ? -10.724 25.072 -16.668 1.00 35.12 321 GLU A O 1
ATOM 2644 N N . LEU A 1 322 ? -11.525 25.904 -18.578 1.00 30.83 322 LEU A N 1
ATOM 2645 C CA . LEU A 1 322 ? -12.600 26.684 -17.943 1.00 30.83 322 LEU A CA 1
ATOM 2646 C C . LEU A 1 322 ? -13.723 25.842 -17.306 1.00 30.83 322 LEU A C 1
ATOM 2648 O O . LEU A 1 322 ? -14.490 26.370 -16.500 1.00 30.83 322 LEU A O 1
ATOM 2652 N N . HIS A 1 323 ? -13.786 24.529 -17.557 1.00 31.83 323 HIS A N 1
ATOM 2653 C CA . HIS A 1 323 ? -14.663 23.629 -16.793 1.00 31.83 323 HIS A CA 1
ATOM 2654 C C . HIS A 1 323 ? -14.131 23.278 -15.387 1.00 31.83 323 HIS A C 1
ATOM 2656 O O . HIS A 1 323 ? -14.834 22.623 -14.620 1.00 31.83 323 HIS A O 1
ATOM 2662 N N . THR A 1 324 ? -12.959 23.784 -14.983 1.00 33.72 324 THR A N 1
ATOM 2663 C CA . THR A 1 324 ? -12.434 23.660 -13.603 1.00 33.72 324 THR A CA 1
ATOM 2664 C C . THR A 1 324 ? -13.233 24.433 -12.537 1.00 33.72 324 THR A C 1
ATOM 2666 O O . THR A 1 324 ? -12.903 24.355 -11.352 1.00 33.72 324 THR A O 1
ATOM 2669 N N . HIS A 1 325 ? -14.286 25.172 -12.912 1.00 27.95 325 HIS A N 1
ATOM 2670 C CA . HIS A 1 325 ? -15.077 26.026 -12.012 1.00 27.95 325 HIS A CA 1
ATOM 2671 C C . HIS A 1 325 ? -16.602 25.779 -12.058 1.00 27.95 325 HIS A C 1
ATOM 2673 O O . HIS A 1 325 ? -17.385 26.727 -11.987 1.00 27.95 325 HIS A O 1
ATOM 2679 N N . ILE A 1 326 ? -17.052 24.515 -12.115 1.00 25.36 326 ILE A N 1
ATOM 2680 C CA . ILE A 1 326 ? -18.464 24.159 -11.855 1.00 25.36 326 ILE A CA 1
ATOM 2681 C C . ILE A 1 326 ? -18.580 23.012 -10.828 1.00 25.36 326 ILE A C 1
ATOM 2683 O O . ILE A 1 326 ? -18.514 21.844 -11.194 1.00 25.36 326 ILE A O 1
ATOM 2687 N N . HIS A 1 327 ? -18.833 23.418 -9.575 1.00 29.19 327 HIS A N 1
ATOM 2688 C CA . HIS A 1 327 ? -19.379 22.672 -8.417 1.00 29.19 327 HIS A CA 1
ATOM 2689 C C . HIS A 1 327 ? -18.633 21.444 -7.858 1.00 29.19 327 HIS A C 1
ATOM 2691 O O . HIS A 1 327 ? -18.906 20.306 -8.295 1.00 29.19 327 HIS A O 1
#

Organism: NCBI:txid1618447

Foldseek 3Di:
DPDDDDLLVLLVVVQVVVLDKDALVRSCVSRVDDSVVNCVSQVDLQRLWAAQDDRIIHRVQSQQFLQKAKFQDAPVCQVQQKAFCVLGCQLVLLLHNDRDQWAWEDEPPDIFIWGWDADPDNRRIITHRRNVVCVVLVPDHPKIKMWGDRGSVRNYTYIHIHGPVNDPVVVQLVQLVVLVVVLQVVLVPDPVQWDALSVSSNNCVSHDPSNDPHHHHRNCVSPVPPPQKDFAFDQWDQDPVRDIDGDRRGGIIHGLLQWDQDPVGHTFGWAWPDDDDDDWTWTAGPPPRAIWTQDPVRGIDGDDPPDPDDRDDPVVCVVVVVVVPDD